Protein AF-A0A7W6ANM8-F1 (afdb_monomer_lite)

Sequence (190 aa):
MDAATTFPTWGYKPDGSAQIFDLSAGETLPAGWETSPTCITNPELATADALTARAEGRTYLQPAADAGHDVLTDAAAPAVDPDAFANALAEIDRLTDIIRGGQAQNDALITEIEAAEAAVETATTELISLRELLAAETTDKANALAKVETLTADLAKATTDLVEAHTALEQATAPAPAPTEAPKAPAKAK

Foldseek 3Di:
DDDQQFDFAWWAALCLAIDTDGHHVPDDDPPRTDSALVSHVDVQSSDPQNHVCVVVVHHDDDPPPPDDDPPDPDDPDPPDPVVNVVVVVVVVVVVVVVVVVVVVVVVVVVVVVVVVVVVVVVVVVVVVVVVVVVVVVVVVVVVVVVVVVVVVVVVVVVVVVVVVVVVVVCVVPDDDPDPPPDDDDDDDDD

Structure (mmCIF, N/CA/C/O backbone):
data_AF-A0A7W6ANM8-F1
#
_entry.id   AF-A0A7W6ANM8-F1
#
loop_
_atom_site.group_PDB
_atom_site.id
_atom_site.type_symbol
_atom_site.label_atom_id
_atom_site.label_alt_id
_atom_site.label_comp_id
_atom_site.label_asym_id
_atom_site.label_entity_id
_atom_site.label_seq_id
_atom_site.pdbx_PDB_ins_code
_atom_site.Cartn_x
_atom_site.Cartn_y
_atom_site.Cartn_z
_atom_site.occupancy
_atom_site.B_iso_or_equiv
_atom_site.auth_seq_id
_atom_site.auth_comp_id
_atom_site.auth_asym_id
_atom_site.auth_atom_id
_atom_site.pdbx_PDB_model_num
ATOM 1 N N . MET A 1 1 ? 42.859 26.733 7.815 1.00 38.75 1 MET A N 1
ATOM 2 C CA . MET A 1 1 ? 42.474 27.574 6.667 1.00 38.75 1 MET A CA 1
ATOM 3 C C . MET A 1 1 ? 41.673 26.662 5.773 1.00 38.75 1 MET A C 1
ATOM 5 O O . MET A 1 1 ? 42.272 25.863 5.066 1.00 38.75 1 MET A O 1
ATOM 9 N N . ASP A 1 2 ? 40.354 26.674 5.936 1.00 49.03 2 ASP A N 1
ATOM 10 C CA . ASP A 1 2 ? 39.463 25.837 5.136 1.00 49.03 2 ASP A CA 1
ATOM 11 C C . ASP A 1 2 ? 39.424 26.416 3.724 1.00 49.03 2 ASP A C 1
ATOM 13 O O . ASP A 1 2 ? 39.130 27.599 3.544 1.00 49.03 2 ASP A O 1
ATOM 17 N N . ALA A 1 3 ? 39.804 25.610 2.733 1.00 59.22 3 ALA A N 1
ATOM 18 C CA . ALA A 1 3 ? 39.600 25.973 1.341 1.00 59.22 3 ALA A CA 1
ATOM 19 C C . ALA A 1 3 ? 38.086 26.075 1.125 1.00 59.22 3 ALA A C 1
ATOM 21 O O . ALA A 1 3 ? 37.366 25.105 1.364 1.00 59.22 3 ALA A O 1
ATOM 22 N N . ALA A 1 4 ? 37.601 27.256 0.744 1.00 72.88 4 ALA A N 1
ATOM 23 C CA . ALA A 1 4 ? 36.199 27.437 0.403 1.00 72.88 4 ALA A CA 1
ATOM 24 C C . ALA A 1 4 ? 35.843 26.464 -0.730 1.00 72.88 4 ALA A C 1
ATOM 26 O O . ALA A 1 4 ? 36.501 26.459 -1.769 1.00 72.88 4 ALA A O 1
ATOM 27 N N . THR A 1 5 ? 34.843 25.611 -0.508 1.00 85.06 5 THR A N 1
ATOM 28 C CA . THR A 1 5 ? 34.345 24.685 -1.529 1.00 85.06 5 THR A CA 1
ATOM 29 C C . THR A 1 5 ? 33.763 25.491 -2.685 1.00 85.06 5 THR A C 1
ATOM 31 O O . THR A 1 5 ? 32.770 26.199 -2.503 1.00 85.06 5 THR A O 1
ATOM 34 N N . THR A 1 6 ? 34.377 25.382 -3.859 1.00 91.25 6 THR A N 1
ATOM 35 C CA . THR A 1 6 ? 33.875 25.976 -5.098 1.00 91.25 6 THR A CA 1
ATOM 36 C C . THR A 1 6 ? 33.089 24.953 -5.913 1.00 91.25 6 THR A C 1
ATOM 38 O O . THR A 1 6 ? 33.296 23.742 -5.801 1.00 91.25 6 THR A O 1
ATOM 41 N N . PHE A 1 7 ? 32.172 25.452 -6.737 1.00 87.94 7 PHE A N 1
ATOM 42 C CA . PHE A 1 7 ? 31.355 24.673 -7.654 1.00 87.94 7 PHE A CA 1
ATOM 43 C C . PHE A 1 7 ? 31.562 25.189 -9.082 1.00 87.94 7 PHE A C 1
ATOM 45 O O . PHE A 1 7 ? 31.415 26.395 -9.317 1.00 87.94 7 PHE A O 1
ATOM 52 N N . PRO A 1 8 ? 31.862 24.299 -10.043 1.00 91.81 8 PRO A N 1
ATOM 53 C CA . PRO A 1 8 ? 31.989 24.683 -11.439 1.00 91.81 8 PRO A CA 1
ATOM 54 C C . PRO A 1 8 ? 30.626 25.146 -11.959 1.00 91.81 8 PRO A C 1
ATOM 56 O O . PRO A 1 8 ? 29.673 24.372 -12.040 1.00 91.81 8 PRO A O 1
ATOM 59 N N . THR A 1 9 ? 30.538 26.425 -12.304 1.00 90.62 9 THR A N 1
ATOM 60 C CA . THR A 1 9 ? 29.310 27.087 -12.746 1.00 90.62 9 THR A CA 1
ATOM 61 C C . THR A 1 9 ? 29.508 27.641 -14.147 1.00 90.62 9 THR A C 1
ATOM 63 O O . THR A 1 9 ? 30.458 28.378 -14.403 1.00 90.62 9 THR A O 1
ATOM 66 N N . TRP A 1 10 ? 28.608 27.306 -15.068 1.00 91.00 10 TRP A N 1
ATOM 67 C CA . TRP A 1 10 ? 28.632 27.873 -16.413 1.00 91.00 10 TRP A CA 1
ATOM 68 C C . TRP A 1 10 ? 28.195 29.341 -16.409 1.00 91.00 10 TRP A C 1
ATOM 70 O O . TRP A 1 10 ? 27.174 29.695 -15.822 1.00 91.00 10 TRP A O 1
ATOM 80 N N . GLY A 1 11 ? 28.956 30.180 -17.108 1.00 92.31 11 GLY A N 1
ATOM 81 C CA . GLY A 1 11 ? 28.573 31.537 -17.475 1.00 92.31 11 GLY A CA 1
ATOM 82 C C . GLY A 1 11 ? 28.492 31.691 -18.991 1.00 92.31 11 GLY A C 1
ATOM 83 O O . GLY A 1 11 ? 29.329 31.146 -19.715 1.00 92.31 11 GLY A O 1
ATOM 84 N N . TYR A 1 12 ? 27.527 32.486 -19.456 1.00 92.31 12 TYR A N 1
ATOM 85 C CA . TYR A 1 12 ? 27.262 32.766 -20.870 1.00 92.31 12 TYR A CA 1
ATOM 86 C C . TYR A 1 12 ? 27.249 34.271 -21.171 1.00 92.31 12 TYR A C 1
ATOM 88 O O . TYR A 1 12 ? 26.888 35.083 -20.317 1.00 92.31 12 TYR A O 1
ATOM 96 N N . LYS A 1 13 ? 27.611 34.648 -22.401 1.00 92.06 13 LYS A N 1
ATOM 97 C CA . LYS A 1 13 ? 27.549 36.026 -22.916 1.00 92.06 13 LYS A CA 1
ATOM 98 C C . LYS A 1 13 ? 26.689 36.141 -24.177 1.00 92.06 13 LYS A C 1
ATOM 100 O O . LYS A 1 13 ? 26.624 35.188 -24.951 1.00 92.06 13 LYS A O 1
ATOM 105 N N . PRO A 1 14 ? 26.146 37.338 -24.481 1.00 89.06 14 PRO A N 1
ATOM 106 C CA . PRO A 1 14 ? 25.372 37.577 -25.703 1.00 89.06 14 PRO A CA 1
ATOM 107 C C . PRO A 1 14 ? 26.089 37.263 -27.021 1.00 89.06 14 PRO A C 1
ATOM 109 O O . PRO A 1 14 ? 25.424 36.999 -28.023 1.00 89.06 14 PRO A O 1
ATOM 112 N N . ASP A 1 15 ? 27.426 37.281 -27.017 1.00 85.50 15 ASP A N 1
ATOM 113 C CA . ASP A 1 15 ? 28.297 36.985 -28.161 1.00 85.50 15 ASP A CA 1
ATOM 114 C C . ASP A 1 15 ? 28.553 35.478 -28.374 1.00 85.50 15 ASP A C 1
ATOM 116 O O . ASP A 1 15 ? 29.381 35.098 -29.208 1.00 85.50 15 ASP A O 1
ATOM 120 N N . GLY A 1 16 ? 27.884 34.616 -27.599 1.00 83.38 16 GLY A N 1
ATOM 121 C CA . GLY A 1 16 ? 28.038 33.163 -27.651 1.00 83.38 16 GLY A CA 1
ATOM 122 C C . GLY A 1 16 ? 29.296 32.643 -26.957 1.00 83.38 16 GLY A C 1
ATOM 123 O O . GLY A 1 16 ? 29.705 31.512 -27.211 1.00 83.38 16 GLY A O 1
ATOM 124 N N . SER A 1 17 ? 29.971 33.455 -26.138 1.00 85.19 17 SER A N 1
ATOM 125 C CA . SER A 1 17 ? 31.044 32.958 -25.273 1.00 85.19 17 SER A CA 1
ATOM 126 C C . SER A 1 17 ? 30.448 32.194 -24.091 1.00 85.19 17 SER A C 1
ATOM 128 O O . SER A 1 17 ? 29.512 32.679 -23.453 1.00 85.19 17 SER A O 1
ATOM 130 N N . ALA A 1 18 ? 31.027 31.039 -23.765 1.00 87.81 18 ALA A N 1
ATOM 131 C CA . ALA A 1 18 ? 30.732 30.295 -22.545 1.00 87.81 18 ALA A CA 1
ATOM 132 C C . ALA A 1 18 ? 32.024 29.905 -21.828 1.00 87.81 18 ALA A C 1
ATOM 134 O O . ALA A 1 18 ? 33.034 29.613 -22.470 1.00 87.81 18 ALA A O 1
ATOM 135 N N . GLN A 1 19 ? 31.990 29.914 -20.499 1.00 90.06 19 GLN A N 1
ATOM 136 C CA . GLN A 1 19 ? 33.122 29.547 -19.655 1.00 90.06 19 GLN A CA 1
ATOM 137 C C . GLN A 1 19 ? 32.624 28.962 -18.331 1.00 90.06 19 GLN A C 1
ATOM 139 O O . GLN A 1 19 ? 31.577 29.367 -17.828 1.00 90.06 19 GLN A O 1
ATOM 144 N N . ILE A 1 20 ? 33.385 28.027 -17.760 1.00 90.62 20 ILE A N 1
ATOM 145 C CA . ILE A 1 20 ? 33.160 27.524 -16.402 1.00 90.62 20 ILE A CA 1
ATOM 146 C C . ILE A 1 20 ? 33.930 28.405 -15.411 1.00 90.62 20 ILE A C 1
ATOM 148 O O . ILE A 1 20 ? 35.125 28.648 -15.584 1.00 90.62 20 ILE A O 1
ATOM 152 N N . PHE A 1 21 ? 33.235 28.866 -14.375 1.00 90.62 21 PHE A N 1
ATOM 153 C CA . PHE A 1 21 ? 33.779 29.604 -13.240 1.00 90.62 21 PHE A CA 1
ATOM 154 C C . PHE A 1 21 ? 33.696 28.744 -11.981 1.00 90.62 21 PHE A C 1
ATOM 156 O O . PHE A 1 21 ? 32.643 28.179 -11.691 1.00 90.62 21 PHE A O 1
ATOM 163 N N . ASP A 1 22 ? 34.778 28.680 -11.212 1.00 93.69 22 ASP A N 1
ATOM 164 C CA . ASP A 1 22 ? 34.777 28.045 -9.895 1.00 93.69 22 ASP A CA 1
ATOM 165 C C . ASP A 1 22 ? 34.266 29.049 -8.857 1.00 93.69 22 ASP A C 1
ATOM 167 O O . ASP A 1 22 ? 35.020 29.897 -8.380 1.00 93.69 22 ASP A O 1
ATOM 171 N N . LEU A 1 23 ? 32.972 28.976 -8.541 1.00 91.00 23 LEU A N 1
ATOM 172 C CA . LEU A 1 23 ? 32.291 29.928 -7.658 1.00 91.00 23 LEU A CA 1
ATOM 173 C C . LEU A 1 23 ? 31.955 29.301 -6.305 1.00 91.00 23 LEU A C 1
ATOM 175 O O . LEU A 1 23 ? 31.619 28.120 -6.222 1.00 91.00 23 LEU A O 1
ATOM 179 N N . SER A 1 24 ? 31.993 30.092 -5.237 1.00 91.81 24 SER A N 1
ATOM 180 C CA . SER A 1 24 ? 31.487 29.671 -3.926 1.00 91.81 24 SER A CA 1
ATOM 181 C C . SER A 1 24 ? 29.955 29.570 -3.936 1.00 91.81 24 SER A C 1
ATOM 183 O O . SER A 1 24 ? 29.274 30.179 -4.763 1.00 91.81 24 SER A O 1
ATOM 185 N N . ALA A 1 25 ? 29.372 28.841 -2.981 1.00 85.88 25 ALA A N 1
ATOM 186 C CA . ALA A 1 25 ? 27.916 28.767 -2.854 1.00 85.88 25 ALA A CA 1
ATOM 187 C C . ALA A 1 25 ? 27.288 30.167 -2.670 1.00 85.88 25 ALA A C 1
ATOM 189 O O . ALA A 1 25 ? 27.571 30.858 -1.692 1.00 85.88 25 ALA A O 1
ATOM 190 N N . GLY A 1 26 ? 26.416 30.567 -3.602 1.00 85.94 26 GLY A N 1
ATOM 191 C CA . GLY A 1 26 ? 25.727 31.865 -3.587 1.00 85.94 26 GLY A CA 1
ATOM 192 C C . GLY A 1 26 ? 26.529 33.039 -4.163 1.00 85.94 26 GLY A C 1
ATOM 193 O O . GLY A 1 26 ? 26.023 34.160 -4.180 1.00 85.94 26 GLY A O 1
ATOM 194 N N . GLU A 1 27 ? 27.750 32.802 -4.646 1.00 90.81 27 GLU A N 1
ATOM 195 C CA . GLU A 1 27 ? 28.544 33.802 -5.357 1.00 90.81 27 GLU A CA 1
ATOM 196 C C . GLU A 1 27 ? 27.962 34.051 -6.757 1.00 90.81 27 GLU A C 1
ATOM 198 O O . GLU A 1 27 ? 27.580 33.125 -7.475 1.00 90.81 27 GLU A O 1
ATOM 203 N N . THR A 1 28 ? 27.850 35.321 -7.140 1.00 91.94 28 THR A N 1
ATOM 204 C CA . THR A 1 28 ? 27.340 35.714 -8.457 1.00 91.94 28 THR A CA 1
ATOM 205 C C . THR A 1 28 ? 28.431 35.607 -9.515 1.00 91.94 28 THR A C 1
ATOM 207 O O . THR A 1 28 ? 29.598 35.876 -9.234 1.00 91.94 28 THR A O 1
ATOM 210 N N . LEU A 1 29 ? 28.043 35.317 -10.758 1.00 92.44 29 LEU A N 1
ATOM 211 C CA . LEU A 1 29 ? 28.958 35.385 -11.896 1.00 92.44 29 LEU A CA 1
ATOM 212 C C . LEU A 1 29 ? 29.594 36.784 -12.043 1.00 92.44 29 LEU A C 1
ATOM 214 O O . LEU A 1 29 ? 28.990 37.788 -11.644 1.00 92.44 29 LEU A O 1
ATOM 218 N N . PRO A 1 30 ? 30.792 36.880 -12.653 1.00 93.94 30 PRO A N 1
ATOM 219 C CA . PRO A 1 30 ? 31.400 38.165 -12.970 1.00 93.94 30 PRO A CA 1
ATOM 220 C C . PRO A 1 30 ? 30.487 39.036 -13.839 1.00 93.94 30 PRO A C 1
ATOM 222 O O . PRO A 1 30 ? 29.712 38.538 -14.655 1.00 93.94 30 PRO A O 1
ATOM 225 N N . ALA A 1 31 ? 30.621 40.357 -13.708 1.00 92.94 31 ALA A N 1
ATOM 226 C CA . ALA A 1 31 ? 29.790 41.305 -14.444 1.00 92.94 31 ALA A CA 1
ATOM 227 C C . ALA A 1 31 ? 29.809 41.040 -15.963 1.00 92.94 31 ALA A C 1
ATOM 229 O O . ALA A 1 31 ? 30.871 40.903 -16.578 1.00 92.94 31 ALA A O 1
ATOM 230 N N . GLY A 1 32 ? 28.616 40.998 -16.562 1.00 90.44 32 GLY A N 1
ATOM 231 C CA . GLY A 1 32 ? 28.425 40.735 -17.989 1.00 90.44 32 GLY A CA 1
ATOM 232 C C . GLY A 1 32 ? 28.353 39.255 -18.370 1.00 90.44 32 GLY A C 1
ATOM 233 O O . GLY A 1 32 ? 28.377 38.966 -19.563 1.00 90.44 32 GLY A O 1
ATOM 234 N N . TRP A 1 33 ? 28.276 38.341 -17.400 1.00 94.06 33 TRP A N 1
ATOM 235 C CA . TRP A 1 33 ? 27.999 36.921 -17.611 1.00 94.06 33 TRP A CA 1
ATOM 236 C C . TRP A 1 33 ? 26.648 36.541 -17.003 1.00 94.06 33 TRP A C 1
ATOM 238 O O . TRP A 1 33 ? 26.304 36.990 -15.913 1.00 94.06 33 TRP A O 1
ATOM 248 N N . GLU A 1 34 ? 25.906 35.690 -17.702 1.00 92.00 34 GLU A N 1
ATOM 249 C CA . GLU A 1 34 ? 24.592 35.190 -17.296 1.00 92.00 34 GLU A CA 1
ATOM 250 C C . GLU A 1 34 ? 24.666 33.693 -16.995 1.00 92.00 34 GLU A C 1
ATOM 252 O O . GLU A 1 34 ? 25.453 32.972 -17.607 1.00 92.00 34 GLU A O 1
ATOM 257 N N . THR A 1 35 ? 23.824 33.199 -16.087 1.00 90.62 35 THR A N 1
ATOM 258 C CA . THR A 1 35 ? 23.738 31.760 -15.761 1.00 90.62 35 THR A CA 1
ATOM 259 C C . THR A 1 35 ? 22.935 30.962 -16.788 1.00 90.62 35 THR A C 1
ATOM 261 O O . THR A 1 35 ? 22.871 29.738 -16.707 1.00 90.62 35 THR A O 1
ATOM 264 N N . SER A 1 36 ? 22.311 31.646 -17.752 1.00 87.81 36 SER A N 1
ATOM 265 C CA . SER A 1 36 ? 21.459 31.036 -18.768 1.00 87.81 36 SER A CA 1
ATOM 266 C C . SER A 1 36 ? 22.003 31.275 -20.178 1.00 87.81 36 SER A C 1
ATOM 268 O O . SER A 1 36 ? 22.287 32.424 -20.531 1.00 87.81 36 SER A O 1
ATOM 270 N N . PRO A 1 37 ? 22.054 30.239 -21.037 1.00 84.62 37 PRO A N 1
ATOM 271 C CA . PRO A 1 37 ? 22.430 30.389 -22.441 1.00 84.62 37 PRO A CA 1
ATOM 272 C C . PRO A 1 37 ? 21.389 31.179 -23.252 1.00 84.62 37 PRO A C 1
ATOM 274 O O . PRO A 1 37 ? 21.660 31.576 -24.380 1.00 84.62 37 PRO A O 1
ATOM 277 N N . THR A 1 38 ? 20.213 31.476 -22.686 1.00 86.62 38 THR A N 1
ATOM 278 C CA . THR A 1 38 ? 19.177 32.299 -23.335 1.00 86.62 38 THR A CA 1
ATOM 279 C C . THR A 1 38 ? 19.600 33.749 -23.573 1.00 86.62 38 THR A C 1
ATOM 281 O O . THR A 1 38 ? 18.917 34.462 -24.301 1.00 86.62 38 THR A O 1
ATOM 284 N N . CYS A 1 39 ? 20.693 34.216 -22.957 1.00 87.94 39 CYS A N 1
ATOM 285 C CA . CYS A 1 39 ? 21.241 35.545 -23.231 1.00 87.94 39 CYS A CA 1
ATOM 286 C C . CYS A 1 39 ? 21.962 35.629 -24.588 1.00 87.94 39 CYS A C 1
ATOM 288 O O . CYS A 1 39 ? 22.210 36.733 -25.075 1.00 87.94 39 CYS A O 1
ATOM 290 N N . ILE A 1 40 ? 22.305 34.483 -25.192 1.00 89.56 40 ILE A N 1
ATOM 291 C CA . ILE A 1 40 ? 23.030 34.397 -26.459 1.00 89.56 40 ILE A CA 1
ATOM 292 C C . ILE A 1 40 ? 22.109 34.861 -27.589 1.00 89.56 40 ILE A C 1
ATOM 294 O O . ILE A 1 40 ? 21.046 34.293 -27.830 1.00 89.56 40 ILE A O 1
ATOM 298 N N . THR A 1 41 ? 22.532 35.907 -28.299 1.00 85.44 41 THR A N 1
ATOM 299 C CA . THR A 1 41 ? 21.691 36.583 -29.304 1.00 85.44 41 THR A CA 1
ATOM 300 C C . THR A 1 41 ? 21.582 35.822 -30.623 1.00 85.44 41 THR A C 1
ATOM 302 O O . THR A 1 41 ? 20.575 35.954 -31.317 1.00 85.44 41 THR A O 1
ATOM 305 N N . ASN A 1 42 ? 22.588 35.010 -30.963 1.00 82.44 42 ASN A N 1
ATOM 306 C CA . ASN A 1 42 ? 22.526 34.089 -32.093 1.00 82.44 42 ASN A CA 1
ATOM 307 C C . ASN A 1 42 ? 22.151 32.675 -31.598 1.00 82.44 42 ASN A C 1
ATOM 309 O O . ASN A 1 42 ? 22.993 32.031 -30.966 1.00 82.44 42 ASN A O 1
ATOM 313 N N . PRO A 1 43 ? 20.948 32.155 -31.909 1.00 76.44 43 PRO A N 1
ATOM 314 C CA . PRO A 1 43 ? 20.514 30.837 -31.445 1.00 76.44 43 PRO A CA 1
ATOM 315 C C . PRO A 1 43 ? 21.417 29.689 -31.924 1.00 76.44 43 PRO A C 1
ATOM 317 O O . PRO A 1 43 ? 21.518 28.676 -31.239 1.00 76.44 43 PRO A O 1
ATOM 320 N N . GLU A 1 44 ? 22.134 29.844 -33.041 1.00 79.12 44 GLU A N 1
ATOM 321 C CA . GLU A 1 44 ? 23.072 28.827 -33.542 1.00 79.12 44 GLU A CA 1
ATOM 322 C C . GLU A 1 44 ? 24.294 28.656 -32.626 1.00 79.12 44 GLU A C 1
ATOM 324 O O . GLU A 1 44 ? 24.845 27.560 -32.510 1.00 79.12 44 GLU A O 1
ATOM 329 N N . LEU A 1 45 ? 24.686 29.727 -31.926 1.00 78.81 45 LEU A N 1
ATOM 330 C CA . LEU A 1 45 ? 25.774 29.723 -30.945 1.00 78.81 45 LEU A CA 1
ATOM 331 C C . LEU A 1 45 ? 25.312 29.297 -29.546 1.00 78.81 45 LEU A C 1
ATOM 333 O O . LEU A 1 45 ? 26.148 29.073 -28.676 1.00 78.81 45 LEU A O 1
ATOM 337 N N . ALA A 1 46 ? 24.002 29.176 -29.324 1.00 79.88 46 ALA A N 1
ATOM 338 C CA . ALA A 1 46 ? 23.421 28.730 -28.060 1.00 79.88 46 ALA A CA 1
ATOM 339 C C . ALA A 1 46 ? 23.315 27.194 -27.950 1.00 79.88 46 ALA A C 1
ATOM 341 O O . ALA A 1 46 ? 22.671 26.679 -27.036 1.00 79.88 46 ALA A O 1
ATOM 342 N N . THR A 1 47 ? 23.924 26.453 -28.881 1.00 81.31 47 THR A N 1
ATOM 343 C CA . THR A 1 47 ? 23.932 24.983 -28.901 1.00 81.31 47 THR A CA 1
ATOM 344 C C . THR A 1 47 ? 25.093 24.413 -28.083 1.00 81.31 47 THR A C 1
ATOM 346 O O . THR A 1 47 ? 26.167 25.011 -28.001 1.00 81.31 47 THR A O 1
ATOM 349 N N . ALA A 1 48 ? 24.907 23.228 -27.491 1.00 79.06 48 ALA A N 1
ATOM 350 C CA . ALA A 1 48 ? 25.949 22.567 -26.699 1.00 79.06 48 ALA A CA 1
ATOM 351 C C . ALA A 1 48 ? 27.241 22.322 -27.503 1.00 79.06 48 ALA A C 1
ATOM 353 O O . ALA A 1 48 ? 28.340 22.498 -26.973 1.00 79.06 48 ALA A O 1
ATOM 354 N N . ASP A 1 49 ? 27.114 21.997 -28.791 1.00 79.31 49 ASP A N 1
ATOM 355 C CA . ASP A 1 49 ? 28.250 21.754 -29.684 1.00 79.31 49 ASP A CA 1
ATOM 356 C C . ASP A 1 49 ? 29.014 23.040 -30.012 1.00 79.31 49 ASP A C 1
ATOM 358 O O . ASP A 1 49 ? 30.247 23.047 -29.981 1.00 79.31 49 ASP A O 1
ATOM 362 N N . ALA A 1 50 ? 28.311 24.152 -30.263 1.00 78.75 50 ALA A N 1
ATOM 363 C CA . ALA A 1 50 ? 28.949 25.441 -30.521 1.00 78.75 50 ALA A CA 1
ATOM 364 C C . ALA A 1 50 ? 29.721 25.954 -29.302 1.00 78.75 50 ALA A C 1
ATOM 366 O O . ALA A 1 50 ? 30.844 26.452 -29.432 1.00 78.75 50 ALA A O 1
ATOM 367 N N . LEU A 1 51 ? 29.138 25.787 -28.115 1.00 80.38 51 LEU A N 1
ATOM 368 C CA . LEU A 1 51 ? 29.750 26.189 -26.854 1.00 80.38 51 LEU A CA 1
ATOM 369 C C . LEU A 1 51 ? 30.968 25.319 -26.510 1.00 80.38 51 LEU A C 1
ATOM 371 O O . LEU A 1 51 ? 32.016 25.858 -26.151 1.00 80.38 51 LEU A O 1
ATOM 375 N N . THR A 1 52 ? 30.863 23.998 -26.691 1.00 80.31 52 THR A N 1
ATOM 376 C CA . THR A 1 52 ? 31.972 23.050 -26.479 1.00 80.31 52 THR A CA 1
ATOM 377 C C . THR A 1 52 ? 33.120 23.302 -27.456 1.00 80.31 52 THR A C 1
ATOM 379 O O . THR A 1 52 ? 34.266 23.444 -27.033 1.00 80.31 52 THR A O 1
ATOM 382 N N . ALA A 1 53 ? 32.826 23.441 -28.754 1.00 78.25 53 ALA A N 1
ATOM 383 C CA . ALA A 1 53 ? 33.842 23.718 -29.768 1.00 78.25 53 ALA A CA 1
ATOM 384 C C . ALA A 1 53 ? 34.623 24.998 -29.438 1.00 78.25 53 ALA A C 1
ATOM 386 O O . ALA A 1 53 ? 35.853 25.001 -29.469 1.00 78.25 53 ALA A O 1
ATOM 387 N N . ARG A 1 54 ? 33.923 26.067 -29.039 1.00 75.81 54 ARG A N 1
ATOM 388 C CA . ARG A 1 54 ? 34.553 27.344 -28.693 1.00 75.81 54 ARG A CA 1
ATOM 389 C C . ARG A 1 54 ? 35.379 27.274 -27.409 1.00 75.81 54 ARG A C 1
ATOM 391 O O . ARG A 1 54 ? 36.464 27.854 -27.379 1.00 75.81 54 ARG A O 1
ATOM 398 N N . ALA A 1 55 ? 34.906 26.570 -26.379 1.00 77.06 55 ALA A N 1
ATOM 399 C CA . ALA A 1 55 ? 35.664 26.353 -25.143 1.00 77.06 55 ALA A CA 1
ATOM 400 C C . ALA A 1 55 ? 36.998 25.628 -25.403 1.00 77.06 55 ALA A C 1
ATOM 402 O O . ALA A 1 55 ? 38.000 25.904 -24.749 1.00 77.06 55 ALA A O 1
ATOM 403 N N . GLU A 1 56 ? 37.031 24.762 -26.415 1.00 80.75 56 GLU A N 1
ATOM 404 C CA . GLU A 1 56 ? 38.226 24.040 -26.859 1.00 80.75 56 GLU A CA 1
ATOM 405 C C . GLU A 1 56 ? 39.059 24.807 -27.907 1.00 80.75 56 GLU A C 1
ATOM 407 O O . GLU A 1 56 ? 40.017 24.267 -28.460 1.00 80.75 56 GLU A O 1
ATOM 412 N N . GLY A 1 57 ? 38.706 26.062 -28.211 1.00 76.50 57 GLY A N 1
ATOM 413 C CA . GLY A 1 57 ? 39.397 26.885 -29.210 1.00 76.50 57 GLY A CA 1
ATOM 414 C C . GLY A 1 57 ? 39.182 26.432 -30.659 1.00 76.50 57 GLY A C 1
ATOM 415 O O . GLY A 1 57 ? 39.933 26.835 -31.548 1.00 76.50 57 GLY A O 1
ATOM 416 N N . ARG A 1 58 ? 38.171 25.596 -30.912 1.00 78.12 58 ARG A N 1
ATOM 417 C CA . ARG A 1 58 ? 37.787 25.108 -32.239 1.00 78.12 58 ARG A CA 1
ATOM 418 C C . ARG A 1 58 ? 36.683 25.984 -32.831 1.00 78.12 58 ARG A C 1
ATOM 420 O O . ARG A 1 58 ? 35.810 26.492 -32.130 1.00 78.12 58 ARG A O 1
ATOM 427 N N . THR A 1 59 ? 36.702 26.151 -34.149 1.00 75.69 59 THR A N 1
ATOM 428 C CA . THR A 1 59 ? 35.592 26.787 -34.866 1.00 75.69 59 THR A CA 1
ATOM 429 C C . THR A 1 59 ? 34.410 25.827 -34.900 1.00 75.69 59 THR A C 1
ATOM 431 O O . THR A 1 59 ? 34.545 24.701 -35.378 1.00 75.69 59 THR A O 1
ATOM 434 N N . TYR A 1 60 ? 33.252 26.271 -34.413 1.00 71.56 60 TYR A N 1
ATOM 435 C CA . TYR A 1 60 ? 32.006 25.544 -34.621 1.00 71.56 60 TYR A CA 1
ATOM 436 C C . TYR A 1 60 ? 31.640 25.591 -36.105 1.00 71.56 60 TYR A C 1
ATOM 438 O O . TYR A 1 60 ? 31.390 26.663 -36.658 1.00 71.56 60 TYR A O 1
ATOM 446 N N . LEU A 1 61 ? 31.639 24.428 -36.751 1.00 67.62 61 LEU A N 1
ATOM 447 C CA . LEU A 1 61 ? 31.065 24.254 -38.076 1.00 67.62 61 LEU A CA 1
ATOM 448 C C . LEU A 1 61 ? 29.621 23.822 -37.867 1.00 67.62 61 LEU A C 1
ATOM 450 O O . LEU A 1 61 ? 29.367 22.711 -37.404 1.00 67.62 61 LEU A O 1
ATOM 454 N N . GLN A 1 62 ? 28.689 24.715 -38.182 1.00 60.38 62 GLN A N 1
ATOM 455 C CA . GLN A 1 62 ? 27.280 24.365 -38.229 1.00 60.38 62 GLN A CA 1
ATOM 456 C C . GLN A 1 62 ? 27.117 23.159 -39.169 1.00 60.38 62 GLN A C 1
ATOM 458 O O . GLN A 1 62 ? 27.626 23.212 -40.296 1.00 60.38 62 GLN A O 1
ATOM 463 N N . PRO A 1 63 ? 26.438 22.074 -38.754 1.00 52.31 63 PRO A N 1
ATOM 464 C CA . PRO A 1 63 ? 26.028 21.055 -39.703 1.00 52.31 63 PRO A CA 1
ATOM 465 C C . PRO A 1 63 ? 25.120 21.760 -40.706 1.00 52.31 63 PRO A C 1
ATOM 467 O O . PRO A 1 63 ? 24.087 22.309 -40.326 1.00 52.31 63 PRO A O 1
ATOM 470 N N . ALA A 1 64 ? 25.573 21.857 -41.955 1.00 50.00 64 ALA A N 1
ATOM 471 C CA . ALA A 1 64 ? 24.892 22.618 -42.988 1.00 50.00 64 ALA A CA 1
ATOM 472 C C . ALA A 1 64 ? 23.454 22.104 -43.121 1.00 50.00 64 ALA A C 1
ATOM 474 O O . ALA A 1 64 ? 23.225 21.024 -43.657 1.00 50.00 64 ALA A O 1
ATOM 475 N N . ALA A 1 65 ? 22.493 22.875 -42.613 1.00 49.25 65 ALA A N 1
ATOM 476 C CA . ALA A 1 65 ? 21.096 22.459 -42.532 1.00 49.25 65 ALA A CA 1
ATOM 477 C C . ALA A 1 65 ? 20.403 22.387 -43.908 1.00 49.25 65 ALA A C 1
ATOM 479 O O . ALA A 1 65 ? 19.273 21.925 -43.975 1.00 49.25 65 ALA A O 1
ATOM 480 N N . ASP A 1 66 ? 21.081 22.791 -44.990 1.00 47.56 66 ASP A N 1
ATOM 481 C CA . ASP A 1 66 ? 20.561 22.757 -46.366 1.00 47.56 66 ASP A CA 1
ATOM 482 C C . ASP A 1 66 ? 21.637 22.488 -47.442 1.00 47.56 66 ASP A C 1
ATOM 484 O O . ASP A 1 66 ? 21.403 22.685 -48.637 1.00 47.56 66 ASP A O 1
ATOM 488 N N . ALA A 1 67 ? 22.826 22.000 -47.071 1.00 44.97 67 ALA A N 1
ATOM 489 C CA . ALA A 1 67 ? 23.742 21.471 -48.079 1.00 44.97 67 ALA A CA 1
ATOM 490 C C . ALA A 1 67 ? 23.345 20.021 -48.357 1.00 44.97 67 ALA A C 1
ATOM 492 O O . ALA A 1 67 ? 23.669 19.115 -47.589 1.00 44.97 67 ALA A O 1
ATOM 493 N N . GLY A 1 68 ? 22.642 19.801 -49.471 1.00 43.12 68 GLY A N 1
ATOM 494 C CA . GLY A 1 68 ? 22.603 18.484 -50.093 1.00 43.12 68 GLY A CA 1
ATOM 495 C C . GLY A 1 68 ? 24.015 17.901 -50.092 1.00 43.12 68 GLY A C 1
ATOM 496 O O . GLY A 1 68 ? 24.966 18.614 -50.400 1.00 43.12 68 GLY A O 1
ATOM 497 N N . HIS A 1 69 ? 24.132 16.645 -49.661 1.00 40.75 69 HIS A N 1
ATOM 498 C CA . HIS A 1 69 ? 25.371 15.877 -49.628 1.00 40.75 69 HIS A CA 1
ATOM 499 C C . HIS A 1 69 ? 26.220 16.126 -50.884 1.00 40.75 69 HIS A C 1
ATOM 501 O O . HIS A 1 69 ? 26.034 15.461 -51.899 1.00 40.75 69 HIS A O 1
ATOM 507 N N . ASP A 1 70 ? 27.182 17.037 -50.794 1.00 43.94 70 ASP A N 1
ATOM 508 C CA . ASP A 1 70 ? 28.322 17.080 -51.697 1.00 43.94 70 ASP A CA 1
ATOM 509 C C . ASP A 1 70 ? 29.575 16.836 -50.861 1.00 43.94 70 ASP A C 1
ATOM 511 O O 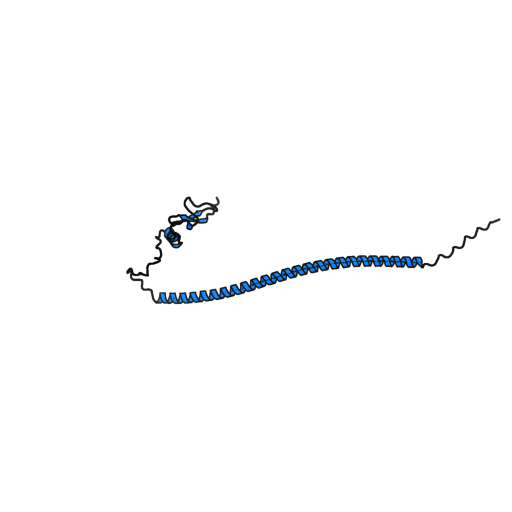. ASP A 1 70 ? 30.382 17.714 -50.559 1.00 43.94 70 ASP A O 1
ATOM 515 N N . VAL A 1 71 ? 29.680 15.589 -50.402 1.00 47.41 71 VAL A N 1
ATOM 516 C CA . VAL A 1 71 ? 30.925 15.022 -49.889 1.00 47.41 71 VAL A CA 1
ATOM 517 C C . VAL A 1 71 ? 31.732 14.569 -51.099 1.00 47.41 71 VAL A C 1
ATOM 519 O O . VAL A 1 71 ? 31.854 13.376 -51.330 1.00 47.41 71 VAL A O 1
ATOM 522 N N . LEU A 1 72 ? 32.254 15.498 -51.899 1.00 50.47 72 LEU A N 1
ATOM 523 C CA . LEU A 1 72 ? 33.272 15.192 -52.908 1.00 50.47 72 LEU A CA 1
ATOM 524 C C . LEU A 1 72 ? 34.239 16.370 -53.085 1.00 50.47 72 LEU A C 1
ATOM 526 O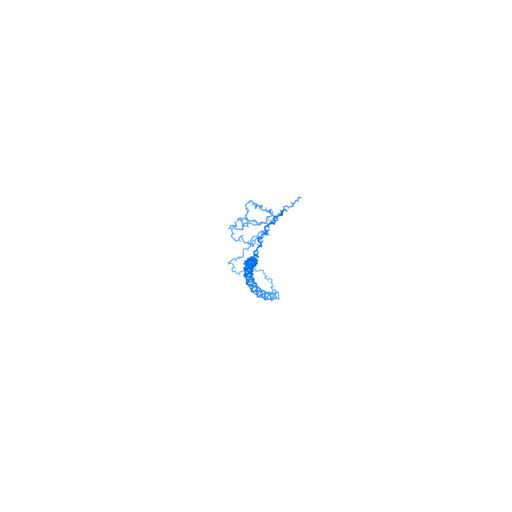 O . LEU A 1 72 ? 34.365 16.954 -54.157 1.00 50.47 72 LEU A O 1
ATOM 530 N N . THR A 1 73 ? 35.018 16.667 -52.045 1.00 44.06 73 THR A N 1
ATOM 531 C CA . THR A 1 73 ? 36.381 17.165 -52.270 1.00 44.06 73 THR A CA 1
ATOM 532 C C . THR A 1 73 ? 37.354 16.012 -52.086 1.00 44.06 73 THR A C 1
ATOM 534 O O . THR A 1 73 ? 37.689 15.641 -50.965 1.00 44.06 73 THR A O 1
ATOM 537 N N . ASP A 1 74 ? 37.712 15.454 -53.238 1.00 46.88 74 ASP A N 1
ATOM 538 C CA . ASP A 1 74 ? 38.859 14.644 -53.668 1.00 46.88 74 ASP A CA 1
ATOM 539 C C . ASP A 1 74 ? 40.078 14.534 -52.718 1.00 46.88 74 ASP A C 1
ATOM 541 O O . ASP A 1 74 ? 41.216 14.846 -53.064 1.00 46.88 74 ASP A O 1
ATOM 545 N N . ALA A 1 75 ? 39.858 14.050 -51.500 1.00 50.75 75 ALA A N 1
ATOM 546 C CA . ALA A 1 75 ? 40.829 13.246 -50.779 1.00 50.75 75 ALA A CA 1
ATOM 547 C C . ALA A 1 75 ? 40.289 11.823 -50.846 1.00 50.75 75 ALA A C 1
ATOM 549 O O . ALA A 1 75 ? 39.182 11.584 -50.365 1.00 50.75 75 ALA A O 1
ATOM 550 N N . ALA A 1 76 ? 41.023 10.909 -51.491 1.00 50.31 76 ALA A N 1
ATOM 551 C CA . ALA A 1 76 ? 40.647 9.504 -51.595 1.00 50.31 76 ALA A CA 1
ATOM 552 C C . ALA A 1 76 ? 40.123 9.024 -50.237 1.00 50.31 76 ALA A C 1
ATOM 554 O O . ALA A 1 76 ? 40.890 8.947 -49.273 1.00 50.31 76 ALA A O 1
ATOM 555 N N . ALA A 1 77 ? 38.808 8.788 -50.151 1.00 55.12 77 ALA A N 1
ATOM 556 C CA . ALA A 1 77 ? 38.203 8.276 -48.937 1.00 55.12 77 ALA A CA 1
ATOM 557 C C . ALA A 1 77 ? 39.003 7.024 -48.558 1.00 55.12 77 ALA A C 1
ATOM 559 O O . ALA A 1 77 ? 39.233 6.186 -49.441 1.00 55.12 77 ALA A O 1
ATOM 560 N N . PRO A 1 78 ? 39.502 6.910 -47.312 1.00 59.25 78 PRO A N 1
ATOM 561 C CA . PRO A 1 78 ? 40.183 5.694 -46.908 1.00 59.25 78 PRO A CA 1
ATOM 562 C C . PRO A 1 78 ? 39.229 4.547 -47.221 1.00 59.25 78 PRO A C 1
ATOM 564 O O . PRO A 1 78 ? 38.054 4.614 -46.854 1.00 59.25 78 PRO A O 1
ATOM 567 N N . ALA A 1 79 ? 39.704 3.561 -47.986 1.00 67.81 79 ALA A N 1
ATOM 568 C CA . ALA A 1 79 ? 38.891 2.409 -48.329 1.00 67.81 79 ALA A CA 1
ATOM 569 C C . ALA A 1 79 ? 38.356 1.834 -47.015 1.00 67.81 79 ALA A C 1
ATOM 571 O O . ALA A 1 79 ? 39.138 1.399 -46.169 1.00 67.81 79 ALA A O 1
ATOM 572 N N . VAL A 1 80 ? 37.040 1.931 -46.810 1.00 74.62 80 VAL A N 1
ATOM 573 C CA . VAL A 1 80 ? 36.393 1.323 -45.653 1.00 74.62 80 VAL A CA 1
ATOM 574 C C . VAL A 1 80 ? 36.638 -0.163 -45.803 1.00 74.62 80 VAL A C 1
ATOM 576 O O . VAL A 1 80 ? 36.233 -0.750 -46.806 1.00 74.62 80 VAL A O 1
ATOM 579 N N . ASP A 1 81 ? 37.350 -0.736 -44.840 1.00 84.62 81 ASP A N 1
ATOM 580 C CA . ASP A 1 81 ? 37.557 -2.171 -44.777 1.00 84.62 81 ASP A CA 1
ATOM 581 C C . ASP A 1 81 ? 36.173 -2.852 -44.761 1.00 84.62 81 ASP A C 1
ATOM 583 O O . ASP A 1 81 ? 35.404 -2.633 -43.815 1.00 84.62 81 ASP A O 1
ATOM 587 N N . PRO A 1 82 ? 35.805 -3.616 -45.810 1.00 84.81 82 PRO A N 1
ATOM 588 C CA . PRO A 1 82 ? 34.496 -4.255 -45.900 1.00 84.81 82 PRO A CA 1
ATOM 589 C C . PRO A 1 82 ? 34.206 -5.157 -44.699 1.00 84.81 82 PRO A C 1
ATOM 591 O O . PRO A 1 82 ? 33.054 -5.249 -44.272 1.00 84.81 82 PRO A O 1
ATOM 594 N N . ASP A 1 83 ? 35.249 -5.757 -44.118 1.00 90.00 83 ASP A N 1
ATOM 595 C CA . ASP A 1 83 ? 35.128 -6.609 -42.939 1.00 90.00 83 ASP A CA 1
ATOM 596 C C . ASP A 1 83 ? 34.811 -5.774 -41.690 1.00 90.00 83 ASP A C 1
ATOM 598 O O . ASP A 1 83 ? 33.940 -6.137 -40.899 1.00 90.00 83 ASP A O 1
ATOM 602 N N . ALA A 1 84 ? 35.443 -4.606 -41.528 1.00 88.12 84 ALA A N 1
ATOM 603 C CA . ALA A 1 84 ? 35.130 -3.678 -40.440 1.00 88.12 84 ALA A CA 1
ATOM 604 C C . ALA A 1 84 ? 33.687 -3.154 -40.525 1.00 88.12 84 ALA A C 1
ATOM 606 O O . ALA A 1 84 ? 33.007 -3.043 -39.503 1.00 88.12 84 ALA A O 1
ATOM 607 N N . PHE A 1 85 ? 33.196 -2.877 -41.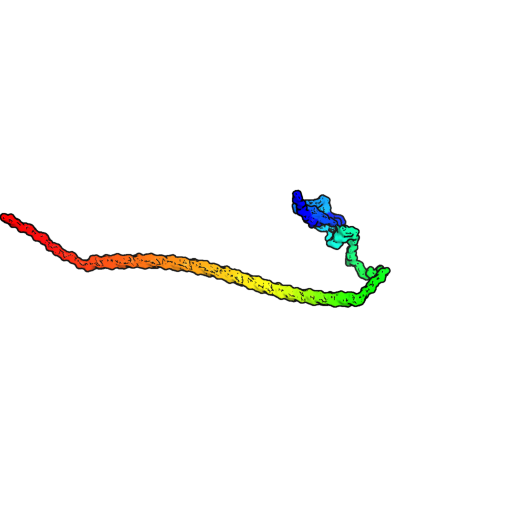736 1.00 89.94 85 PHE A N 1
ATOM 608 C CA . PHE A 1 85 ? 31.810 -2.461 -41.947 1.00 89.94 85 PHE A CA 1
ATOM 609 C C . PHE A 1 85 ? 30.813 -3.589 -41.645 1.00 89.94 85 PHE A C 1
ATOM 611 O O . PHE A 1 85 ? 29.832 -3.367 -40.936 1.00 89.94 85 PHE A O 1
ATOM 618 N N . ALA A 1 86 ? 31.082 -4.811 -42.114 1.00 92.44 86 ALA A N 1
ATOM 619 C CA . ALA A 1 86 ? 30.251 -5.974 -41.809 1.00 92.44 86 ALA A CA 1
ATOM 620 C C . ALA A 1 86 ? 30.198 -6.265 -40.298 1.00 92.44 86 ALA A C 1
ATOM 622 O O . ALA A 1 86 ? 29.124 -6.532 -39.759 1.00 92.44 86 ALA A O 1
ATOM 623 N N . ASN A 1 87 ? 31.330 -6.138 -39.597 1.00 92.25 87 ASN A N 1
ATOM 624 C CA . ASN A 1 87 ? 31.394 -6.279 -38.141 1.00 92.25 87 ASN A CA 1
ATOM 625 C C . ASN A 1 87 ? 30.570 -5.205 -37.417 1.00 92.25 87 ASN A C 1
ATOM 627 O O . ASN A 1 87 ? 29.873 -5.517 -36.454 1.00 92.25 87 ASN A O 1
ATOM 631 N N . ALA A 1 88 ? 30.612 -3.953 -37.885 1.00 94.69 88 ALA A N 1
ATOM 632 C CA . ALA A 1 88 ? 29.807 -2.879 -37.310 1.00 94.69 88 ALA A CA 1
ATOM 633 C C . ALA A 1 88 ? 28.301 -3.142 -37.469 1.00 94.69 88 ALA A C 1
ATOM 635 O O . ALA A 1 88 ? 27.547 -2.929 -36.523 1.00 94.69 88 ALA A O 1
ATOM 636 N N . LEU A 1 89 ? 27.861 -3.651 -38.626 1.00 96.38 89 LEU A N 1
ATOM 637 C CA . LEU A 1 89 ? 26.462 -4.038 -38.836 1.00 96.38 89 LEU A CA 1
ATOM 638 C C . LEU A 1 89 ? 26.037 -5.185 -37.911 1.00 96.38 89 LEU A C 1
ATOM 640 O O . LEU A 1 89 ? 24.986 -5.098 -37.282 1.00 96.38 89 LEU A O 1
ATOM 644 N N . ALA A 1 90 ? 26.877 -6.212 -37.759 1.00 96.50 90 ALA A N 1
ATOM 645 C CA . ALA A 1 90 ? 26.602 -7.315 -36.840 1.00 96.50 90 ALA A CA 1
ATOM 646 C C . ALA A 1 90 ? 26.502 -6.847 -35.374 1.00 96.50 90 ALA A C 1
ATOM 648 O O . ALA A 1 90 ? 25.655 -7.333 -34.622 1.00 96.50 90 ALA A O 1
ATOM 649 N N . GLU A 1 91 ? 27.335 -5.886 -34.962 1.00 96.94 91 GLU A N 1
ATOM 650 C CA . GLU A 1 91 ? 27.251 -5.299 -33.621 1.00 96.94 91 GLU A CA 1
ATOM 651 C C . GLU A 1 91 ? 25.995 -4.435 -33.452 1.00 96.94 91 GLU A C 1
ATOM 653 O O . GLU A 1 91 ? 25.353 -4.495 -32.405 1.00 96.94 91 GLU A O 1
ATOM 658 N N . ILE A 1 92 ? 25.589 -3.678 -34.477 1.00 97.19 92 ILE A N 1
ATOM 659 C CA . ILE A 1 92 ? 24.325 -2.923 -34.464 1.00 97.19 92 ILE A CA 1
ATOM 660 C C . ILE A 1 92 ? 23.135 -3.870 -34.284 1.00 97.19 92 ILE A C 1
ATOM 662 O O . ILE A 1 92 ? 22.263 -3.594 -33.457 1.00 97.19 92 ILE A O 1
ATOM 666 N N . ASP A 1 93 ? 23.108 -4.995 -34.998 1.00 97.81 93 ASP A N 1
ATOM 667 C CA . ASP A 1 93 ? 22.049 -5.999 -34.861 1.00 97.81 93 ASP A CA 1
ATOM 668 C C . ASP A 1 93 ? 22.027 -6.587 -33.443 1.00 97.81 93 ASP A C 1
ATOM 670 O O . ASP A 1 93 ? 20.983 -6.611 -32.784 1.00 97.81 93 ASP A O 1
ATOM 674 N N . ARG A 1 94 ? 23.199 -6.962 -32.912 1.00 98.31 94 ARG A N 1
ATOM 675 C CA . ARG A 1 94 ? 23.343 -7.456 -31.536 1.00 98.31 94 ARG A CA 1
ATOM 676 C C . ARG A 1 94 ? 22.848 -6.438 -30.504 1.00 98.31 94 ARG A C 1
ATOM 678 O O . ARG A 1 94 ? 22.112 -6.807 -29.588 1.00 98.31 94 ARG A O 1
ATOM 685 N N . LEU A 1 95 ? 23.254 -5.172 -30.614 1.00 98.25 95 LEU A N 1
ATOM 686 C CA . LEU A 1 95 ? 22.828 -4.111 -29.696 1.00 98.25 95 LEU A CA 1
ATOM 687 C C . LEU A 1 95 ? 21.326 -3.843 -29.812 1.00 98.25 95 LEU A C 1
ATOM 689 O O . LEU A 1 95 ? 20.665 -3.640 -28.796 1.00 98.25 95 LEU A O 1
ATOM 693 N N . THR A 1 96 ? 20.773 -3.906 -31.022 1.00 98.25 96 THR A N 1
ATOM 694 C CA . THR A 1 96 ? 19.332 -3.769 -31.262 1.00 98.25 96 THR A CA 1
ATOM 695 C C . THR A 1 96 ? 18.546 -4.864 -30.544 1.00 98.25 96 THR A C 1
ATOM 697 O O . THR A 1 96 ? 17.540 -4.577 -29.891 1.00 98.25 96 THR A O 1
ATOM 700 N N . ASP A 1 97 ? 19.018 -6.109 -30.599 1.00 98.06 97 ASP A N 1
ATOM 701 C CA . ASP A 1 97 ? 18.392 -7.224 -29.888 1.00 98.06 97 ASP A CA 1
ATOM 702 C C . ASP A 1 97 ? 18.498 -7.075 -28.363 1.00 98.06 97 ASP A C 1
ATOM 704 O O . ASP A 1 97 ? 17.518 -7.319 -27.655 1.00 98.06 97 ASP A O 1
ATOM 708 N N . ILE A 1 98 ? 19.644 -6.607 -27.851 1.00 98.25 98 ILE A N 1
ATOM 709 C CA . ILE A 1 98 ? 19.827 -6.305 -26.421 1.00 98.25 98 ILE A CA 1
ATOM 710 C C . ILE A 1 98 ? 18.852 -5.214 -25.968 1.00 98.25 98 ILE A C 1
ATOM 712 O O . ILE A 1 98 ? 18.191 -5.376 -24.943 1.00 98.25 98 ILE A O 1
ATOM 716 N N . ILE A 1 99 ? 18.733 -4.122 -26.728 1.00 97.69 99 ILE A N 1
ATOM 717 C CA . ILE A 1 99 ? 17.821 -3.014 -26.416 1.00 97.69 99 ILE A CA 1
ATOM 718 C C . ILE A 1 99 ? 16.376 -3.510 -26.399 1.00 97.69 99 ILE A C 1
ATOM 720 O O . ILE A 1 99 ? 15.651 -3.227 -25.447 1.00 97.69 99 ILE A O 1
ATOM 724 N N . ARG A 1 100 ? 15.967 -4.302 -27.397 1.00 97.88 100 ARG A N 1
ATOM 725 C CA . ARG A 1 100 ? 14.615 -4.873 -27.458 1.00 97.88 100 ARG A CA 1
ATOM 726 C C . ARG A 1 100 ? 14.333 -5.794 -26.268 1.00 97.88 100 ARG A C 1
ATOM 728 O O . ARG A 1 100 ? 13.254 -5.730 -25.686 1.00 97.88 100 ARG A O 1
ATOM 735 N N . GLY A 1 101 ? 15.305 -6.622 -25.884 1.00 97.88 101 GLY A N 1
ATOM 736 C CA . GLY A 1 101 ? 15.211 -7.467 -24.693 1.00 97.88 101 GLY A CA 1
ATOM 737 C C . GLY A 1 101 ? 15.081 -6.649 -23.405 1.00 97.88 101 GLY A C 1
ATOM 738 O O . GLY A 1 101 ? 14.224 -6.947 -22.576 1.00 97.88 101 GLY A O 1
ATOM 739 N N . GLY A 1 102 ? 15.876 -5.585 -23.268 1.00 98.25 102 GLY A N 1
ATOM 740 C CA . GLY A 1 102 ? 15.810 -4.665 -22.132 1.00 98.25 102 GLY A CA 1
ATOM 741 C C . GLY A 1 102 ? 14.481 -3.911 -22.046 1.00 98.25 102 GLY A C 1
ATOM 742 O O . GLY A 1 102 ? 13.929 -3.774 -20.959 1.00 98.25 102 GLY A O 1
ATOM 743 N N . GLN A 1 103 ? 13.919 -3.483 -23.179 1.00 98.06 103 GLN A N 1
ATOM 744 C CA . GLN A 1 103 ? 12.591 -2.860 -23.231 1.00 98.06 103 GLN A CA 1
ATOM 745 C C . GLN A 1 103 ? 11.502 -3.818 -22.740 1.00 98.06 103 GLN A C 1
ATOM 747 O O . GLN A 1 103 ? 10.740 -3.458 -21.851 1.00 98.06 103 GLN A O 1
ATOM 752 N N . ALA A 1 104 ? 11.495 -5.064 -23.222 1.00 98.06 104 ALA A N 1
ATOM 753 C CA . ALA A 1 104 ? 10.524 -6.062 -22.775 1.00 98.06 104 ALA A CA 1
ATOM 754 C C . ALA A 1 104 ? 10.636 -6.375 -21.269 1.00 98.06 104 ALA A C 1
ATOM 756 O O . ALA A 1 104 ? 9.627 -6.584 -20.599 1.00 98.06 104 ALA A O 1
ATOM 757 N N . GLN A 1 105 ? 11.857 -6.399 -20.723 1.00 98.50 105 GLN A N 1
ATOM 758 C CA . GLN A 1 105 ? 12.076 -6.562 -19.282 1.00 98.50 105 GLN A CA 1
ATOM 759 C C . GLN A 1 105 ? 11.574 -5.355 -18.486 1.00 98.50 105 GLN A C 1
ATOM 761 O O . GLN A 1 105 ? 10.941 -5.538 -17.449 1.00 98.50 105 GLN A O 1
ATOM 766 N N . ASN A 1 106 ? 11.816 -4.137 -18.972 1.00 98.44 106 ASN A N 1
ATOM 767 C CA . ASN A 1 106 ? 11.310 -2.925 -18.334 1.00 98.44 106 ASN A CA 1
ATOM 768 C C . ASN A 1 106 ? 9.778 -2.891 -18.323 1.00 98.44 106 ASN A C 1
ATOM 770 O O . ASN A 1 106 ? 9.200 -2.599 -17.282 1.00 98.44 106 ASN A O 1
ATOM 774 N N . ASP A 1 107 ? 9.122 -3.252 -19.427 1.00 98.56 107 ASP A N 1
ATOM 775 C CA . ASP A 1 107 ? 7.656 -3.311 -19.501 1.00 98.56 107 ASP A CA 1
ATOM 776 C C . ASP A 1 107 ? 7.077 -4.324 -18.494 1.00 98.56 107 ASP A C 1
ATOM 778 O O . ASP A 1 107 ? 6.067 -4.063 -17.831 1.00 98.56 107 ASP A O 1
ATOM 782 N N . ALA A 1 108 ? 7.749 -5.469 -18.323 1.00 98.31 108 ALA A N 1
ATOM 783 C CA . ALA A 1 108 ? 7.374 -6.466 -17.324 1.00 98.31 108 ALA A CA 1
ATOM 784 C C . ALA A 1 108 ? 7.541 -5.941 -15.887 1.00 98.31 108 ALA A C 1
ATOM 786 O O . ALA A 1 108 ? 6.641 -6.122 -15.068 1.00 98.31 108 ALA A O 1
ATOM 787 N N . LEU A 1 109 ? 8.650 -5.254 -15.590 1.00 98.69 109 LEU A N 1
ATOM 788 C CA . LEU A 1 109 ? 8.893 -4.652 -14.274 1.00 98.69 109 LEU A CA 1
ATOM 789 C C . LEU A 1 109 ? 7.893 -3.537 -13.955 1.00 98.69 109 LEU A C 1
ATOM 791 O O . LEU A 1 109 ? 7.428 -3.455 -12.825 1.00 98.69 109 LEU A O 1
ATOM 795 N N . ILE A 1 110 ? 7.529 -2.705 -14.935 1.00 98.75 110 ILE A N 1
ATOM 796 C CA . ILE A 1 110 ? 6.494 -1.675 -14.764 1.00 98.75 110 ILE A CA 1
ATOM 797 C C . ILE A 1 110 ? 5.165 -2.333 -14.384 1.00 98.75 110 ILE A C 1
ATOM 799 O O . ILE A 1 110 ? 4.553 -1.942 -13.395 1.00 98.75 110 ILE A O 1
ATOM 803 N N . THR A 1 111 ? 4.772 -3.390 -15.100 1.00 98.50 111 THR A N 1
ATOM 804 C CA . THR A 1 111 ? 3.543 -4.142 -14.795 1.00 98.50 111 THR A CA 1
ATOM 805 C C . THR A 1 111 ? 3.576 -4.743 -13.382 1.00 98.50 111 THR A C 1
ATOM 807 O O . THR A 1 111 ? 2.575 -4.719 -12.667 1.00 98.50 111 THR A O 1
ATOM 810 N N . GLU A 1 112 ? 4.722 -5.287 -12.958 1.00 98.69 112 GLU A N 1
ATOM 811 C CA . GLU A 1 112 ? 4.901 -5.835 -11.607 1.00 98.69 112 GLU A CA 1
ATOM 812 C C . GLU A 1 112 ? 4.797 -4.749 -10.526 1.00 98.69 112 GLU A C 1
ATOM 814 O O . GLU A 1 112 ? 4.141 -4.964 -9.504 1.00 98.69 112 GLU A O 1
ATOM 819 N N . ILE A 1 113 ? 5.391 -3.575 -10.761 1.00 98.56 113 ILE A N 1
ATOM 820 C CA . ILE A 1 113 ? 5.322 -2.426 -9.849 1.00 98.56 113 ILE A CA 1
ATOM 821 C C . ILE A 1 113 ? 3.879 -1.941 -9.707 1.00 98.56 113 ILE A C 1
ATOM 823 O O . ILE A 1 113 ? 3.402 -1.816 -8.583 1.00 98.56 113 ILE A O 1
ATOM 827 N N . GLU A 1 114 ? 3.158 -1.745 -10.811 1.00 98.69 114 GLU A N 1
ATOM 828 C CA . GLU A 1 114 ? 1.755 -1.310 -10.783 1.00 98.69 114 GLU A CA 1
ATOM 829 C C . GLU A 1 114 ? 0.868 -2.303 -10.011 1.00 98.69 114 GLU A C 1
ATOM 831 O O . GLU A 1 114 ? 0.021 -1.912 -9.202 1.00 98.69 114 GLU A O 1
ATOM 836 N N . ALA A 1 115 ? 1.090 -3.609 -10.198 1.00 98.50 115 ALA A N 1
ATOM 837 C CA . ALA A 1 115 ? 0.380 -4.642 -9.447 1.00 98.50 115 ALA A CA 1
ATOM 838 C C . ALA A 1 115 ? 0.716 -4.607 -7.944 1.00 98.50 115 ALA A C 1
ATOM 840 O O . ALA A 1 115 ? -0.175 -4.768 -7.104 1.00 98.50 115 ALA A O 1
ATOM 841 N N . ALA A 1 116 ? 1.986 -4.387 -7.593 1.00 98.44 116 ALA A N 1
ATOM 842 C CA . ALA A 1 116 ? 2.420 -4.260 -6.206 1.00 98.44 116 ALA A CA 1
ATOM 843 C C . ALA A 1 116 ? 1.840 -3.004 -5.534 1.00 98.44 116 ALA A C 1
ATOM 845 O O . ALA A 1 116 ? 1.397 -3.075 -4.387 1.00 98.44 116 ALA A O 1
ATOM 846 N N . GLU A 1 117 ? 1.784 -1.875 -6.241 1.00 98.69 117 GLU A N 1
ATOM 847 C CA . GLU A 1 117 ? 1.178 -0.631 -5.756 1.00 98.69 117 GLU A CA 1
ATOM 848 C C . GLU A 1 117 ? -0.316 -0.815 -5.457 1.00 98.69 117 GLU A C 1
ATOM 850 O O . GLU A 1 117 ? -0.768 -0.487 -4.356 1.00 98.69 117 GLU A O 1
ATOM 855 N N . ALA A 1 118 ? -1.063 -1.448 -6.368 1.00 98.56 118 ALA A N 1
ATOM 856 C CA . ALA A 1 118 ? -2.475 -1.771 -6.152 1.00 98.56 118 ALA A CA 1
ATOM 857 C C . ALA A 1 118 ? -2.690 -2.712 -4.947 1.00 98.56 118 ALA A C 1
ATOM 859 O O . ALA A 1 118 ? -3.647 -2.563 -4.176 1.00 98.56 118 ALA A O 1
ATOM 860 N N . ALA A 1 119 ? -1.784 -3.676 -4.744 1.00 98.56 119 ALA A N 1
ATOM 861 C CA . ALA A 1 119 ? -1.826 -4.566 -3.587 1.00 98.56 119 ALA A CA 1
ATOM 862 C C . ALA A 1 119 ? -1.568 -3.813 -2.268 1.00 98.56 119 ALA A C 1
ATOM 864 O O . ALA A 1 119 ? -2.251 -4.063 -1.273 1.00 98.56 119 ALA A O 1
ATOM 865 N N . VAL A 1 120 ? -0.627 -2.862 -2.255 1.00 98.69 120 VAL A N 1
ATOM 866 C CA . VAL A 1 120 ? -0.339 -2.016 -1.084 1.00 98.69 120 VAL A CA 1
ATOM 867 C C . VAL A 1 120 ? -1.519 -1.103 -0.749 1.00 98.69 120 VAL A C 1
ATOM 869 O O . VAL A 1 120 ? -1.862 -0.964 0.428 1.00 98.69 120 VAL A O 1
ATOM 872 N N . GLU A 1 121 ? -2.171 -0.508 -1.747 1.00 98.69 121 GLU A N 1
ATOM 873 C CA . GLU A 1 121 ? -3.375 0.309 -1.545 1.00 98.69 121 GLU A CA 1
ATOM 874 C C . GLU A 1 121 ? -4.518 -0.513 -0.926 1.00 98.69 121 GLU A C 1
ATOM 876 O O . GLU A 1 121 ? -5.134 -0.098 0.065 1.00 98.69 121 GLU A O 1
ATOM 881 N N . THR A 1 122 ? -4.739 -1.725 -1.445 1.00 98.56 122 THR A N 1
ATOM 882 C CA . THR A 1 122 ? -5.733 -2.671 -0.914 1.00 98.56 122 THR A CA 1
ATOM 883 C C . THR A 1 122 ? -5.428 -3.023 0.544 1.00 98.56 122 THR A C 1
ATOM 885 O O . THR A 1 122 ? -6.277 -2.837 1.418 1.00 98.56 122 THR A O 1
ATOM 888 N N . ALA A 1 123 ? -4.193 -3.439 0.841 1.00 98.44 123 ALA A N 1
ATOM 889 C CA . ALA A 1 123 ? -3.772 -3.792 2.197 1.00 98.44 123 ALA A CA 1
ATOM 890 C C . ALA A 1 123 ? -3.865 -2.606 3.174 1.00 98.44 123 ALA A C 1
ATOM 892 O O . ALA A 1 123 ? -4.211 -2.773 4.344 1.00 98.44 123 ALA A O 1
ATOM 893 N N . THR A 1 124 ? -3.580 -1.390 2.704 1.00 98.69 124 THR A N 1
ATOM 894 C CA . THR A 1 124 ? -3.706 -0.170 3.513 1.00 98.69 124 THR A CA 1
ATOM 895 C C . THR A 1 124 ? -5.162 0.098 3.879 1.00 98.69 124 THR A C 1
ATOM 897 O O . THR A 1 124 ? -5.459 0.396 5.038 1.00 98.69 124 THR A O 1
ATOM 900 N N . THR A 1 125 ? -6.072 -0.062 2.918 1.00 98.56 125 THR A N 1
ATOM 901 C CA . THR A 1 125 ? -7.516 0.073 3.143 1.00 98.56 125 THR A CA 1
ATOM 902 C C . THR A 1 125 ? -8.009 -0.951 4.166 1.00 98.56 125 THR A C 1
ATOM 904 O O . THR A 1 125 ? -8.666 -0.583 5.139 1.00 98.56 125 THR A O 1
ATOM 907 N N . GLU A 1 126 ? -7.615 -2.219 4.019 1.00 98.69 126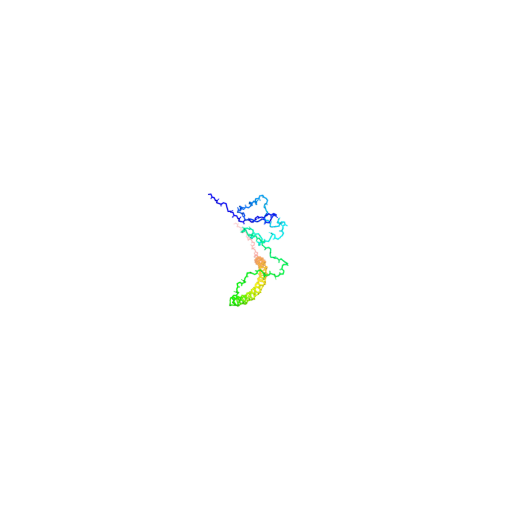 GLU A N 1
ATOM 908 C CA . GLU A 1 126 ? -7.962 -3.284 4.968 1.00 98.69 126 GLU A CA 1
ATOM 909 C C . GLU A 1 126 ? -7.434 -3.002 6.384 1.00 98.69 126 GLU A C 1
ATOM 911 O O . GLU A 1 126 ? -8.156 -3.182 7.368 1.00 98.69 126 GLU A O 1
ATOM 916 N N . LEU A 1 127 ? -6.197 -2.507 6.513 1.00 98.62 127 LEU A N 1
ATOM 917 C CA . LEU A 1 127 ? -5.618 -2.137 7.807 1.00 98.62 127 LEU A CA 1
ATOM 918 C C . LEU A 1 127 ? -6.369 -0.989 8.486 1.00 98.62 127 LEU A C 1
ATOM 920 O O . LEU A 1 127 ? -6.509 -0.998 9.712 1.00 98.62 127 LEU A O 1
ATOM 924 N N . ILE A 1 128 ? -6.838 -0.002 7.721 1.00 98.62 128 ILE A N 1
ATOM 925 C CA . ILE A 1 128 ? -7.666 1.087 8.251 1.00 98.62 128 ILE A CA 1
ATOM 926 C C . ILE A 1 128 ? -8.983 0.514 8.782 1.00 98.62 128 ILE A C 1
ATOM 928 O O . ILE A 1 128 ? -9.305 0.738 9.949 1.00 98.62 128 ILE A O 1
ATOM 932 N N . SER A 1 129 ? -9.679 -0.311 7.994 1.00 98.50 129 SER A N 1
ATOM 933 C CA . SER A 1 129 ? -10.935 -0.942 8.421 1.00 98.50 129 SER A CA 1
ATOM 934 C C . SER A 1 129 ? -10.765 -1.826 9.662 1.00 98.50 129 SER A C 1
ATOM 936 O O . SER A 1 129 ? -11.589 -1.780 10.576 1.00 98.50 129 SER A O 1
ATOM 938 N N . LEU A 1 130 ? -9.676 -2.597 9.755 1.00 98.69 130 LEU A N 1
ATOM 939 C CA . LEU A 1 130 ? -9.381 -3.411 10.940 1.00 98.69 130 LEU A CA 1
ATOM 940 C C . LEU A 1 130 ? -9.123 -2.559 12.188 1.00 98.69 130 LEU A C 1
ATOM 942 O O . LEU A 1 130 ? -9.540 -2.935 13.285 1.00 98.69 130 LEU A O 1
ATOM 946 N N . ARG A 1 131 ? -8.453 -1.409 12.046 1.00 98.75 131 ARG A N 1
ATOM 947 C CA . ARG A 1 131 ? -8.232 -0.474 13.161 1.00 98.75 131 ARG A CA 1
ATOM 948 C C . ARG A 1 131 ? -9.536 0.141 13.652 1.00 98.75 131 ARG A C 1
ATOM 950 O O . ARG A 1 131 ? -9.728 0.240 14.862 1.00 98.75 131 ARG A O 1
ATOM 957 N N . GLU A 1 132 ? -10.423 0.520 12.739 1.00 98.69 132 GLU A N 1
ATOM 958 C CA . GLU A 1 132 ? -11.751 1.039 13.078 1.00 98.69 132 GLU A CA 1
ATOM 959 C C . GLU A 1 132 ? -12.592 -0.014 13.808 1.00 98.69 132 GLU A C 1
ATOM 961 O O . GLU A 1 132 ? -13.165 0.278 14.859 1.00 98.69 132 GLU A O 1
ATOM 966 N N . LEU A 1 133 ? -12.586 -1.261 13.323 1.00 98.62 133 LEU A N 1
ATOM 967 C CA . LEU A 1 133 ? -13.286 -2.374 13.966 1.00 98.62 133 LEU A CA 1
ATOM 968 C C . LEU A 1 133 ? -12.739 -2.653 15.371 1.00 98.62 133 LEU A C 1
ATOM 970 O O . LEU A 1 133 ? -13.511 -2.806 16.314 1.00 98.62 133 LEU A O 1
ATOM 974 N N . LEU A 1 134 ? -11.414 -2.661 15.544 1.00 98.62 134 LEU A N 1
ATOM 975 C CA . LEU A 1 134 ? -10.793 -2.857 16.856 1.00 98.62 134 LEU A CA 1
ATOM 976 C C . LEU A 1 134 ? -11.142 -1.729 17.840 1.00 98.62 134 LEU A C 1
ATOM 978 O O . LEU A 1 134 ? -11.354 -1.988 19.028 1.00 98.62 134 LEU A O 1
ATOM 982 N N . ALA A 1 135 ? -11.204 -0.482 17.369 1.00 98.62 135 ALA A N 1
ATOM 983 C CA . ALA A 1 135 ? -11.599 0.659 18.191 1.00 98.62 135 ALA A CA 1
ATOM 984 C C . ALA A 1 135 ? -13.075 0.569 18.621 1.00 98.62 135 ALA A C 1
ATOM 986 O O . ALA A 1 135 ? -13.390 0.829 19.789 1.00 98.62 135 ALA A O 1
ATOM 987 N N . ALA A 1 136 ? -13.961 0.146 17.714 1.00 98.38 136 ALA A N 1
ATOM 988 C CA . ALA A 1 136 ? -15.367 -0.103 18.020 1.00 98.38 136 ALA A CA 1
ATOM 989 C C . ALA A 1 136 ? -15.521 -1.224 19.061 1.00 98.38 136 ALA A C 1
ATOM 991 O O . ALA A 1 136 ? -16.121 -1.005 20.109 1.00 98.38 136 ALA A O 1
ATOM 992 N N . GLU A 1 137 ? -14.865 -2.368 18.851 1.00 98.56 137 GLU A N 1
ATOM 993 C CA . GLU A 1 137 ? -14.919 -3.516 19.767 1.00 98.56 137 GLU A CA 1
ATOM 994 C C . GLU A 1 137 ? -14.377 -3.168 21.164 1.00 98.56 137 GLU A C 1
ATOM 996 O O . GLU A 1 137 ? -14.928 -3.565 22.191 1.00 98.56 137 GLU A O 1
ATOM 1001 N N . THR A 1 138 ? -13.304 -2.375 21.229 1.00 98.50 138 THR A N 1
ATOM 1002 C CA . THR A 1 138 ? -12.749 -1.895 22.505 1.00 98.50 138 THR A CA 1
ATOM 1003 C C . THR A 1 138 ? -13.746 -1.005 23.249 1.00 98.50 138 THR A C 1
ATOM 1005 O O . THR A 1 138 ? -13.882 -1.118 24.470 1.00 98.50 138 THR A O 1
ATOM 1008 N N . THR A 1 139 ? -14.467 -0.151 22.520 1.00 98.50 139 THR A N 1
ATOM 1009 C CA . THR A 1 139 ? -15.525 0.700 23.079 1.00 98.50 139 THR A CA 1
ATOM 1010 C C . THR A 1 139 ? -16.697 -0.139 23.589 1.00 98.50 139 THR A C 1
ATOM 1012 O O . THR A 1 139 ? -17.129 0.031 24.731 1.00 98.50 139 THR A O 1
ATOM 1015 N N . ASP A 1 140 ? -17.170 -1.095 22.791 1.00 98.38 140 ASP A N 1
ATOM 1016 C CA . ASP A 1 140 ? -18.273 -1.985 23.157 1.00 98.38 140 ASP A CA 1
ATOM 1017 C C . ASP A 1 140 ? -17.931 -2.837 24.379 1.00 98.38 140 ASP A C 1
ATOM 1019 O O . ASP A 1 140 ? -18.735 -2.960 25.308 1.00 98.38 140 ASP A O 1
ATOM 1023 N N . LYS A 1 141 ? -16.698 -3.345 24.448 1.00 98.44 141 LYS A N 1
ATOM 1024 C CA . LYS A 1 141 ? -16.193 -4.066 25.617 1.00 98.44 141 LYS A CA 1
ATOM 1025 C C . LYS A 1 141 ? -16.171 -3.192 26.872 1.00 98.44 141 LYS A C 1
ATOM 1027 O O . LYS A 1 141 ? -16.560 -3.669 27.939 1.00 98.44 141 LYS A O 1
ATOM 1032 N N . ALA A 1 142 ? -15.732 -1.937 26.772 1.00 98.50 142 ALA A N 1
ATOM 1033 C CA . ALA A 1 142 ? -15.738 -1.011 27.905 1.00 98.50 142 ALA A CA 1
ATOM 1034 C C . ALA A 1 142 ? -17.169 -0.742 28.404 1.00 98.50 142 ALA A C 1
ATOM 1036 O O . ALA A 1 142 ? -17.430 -0.811 29.606 1.00 98.50 142 ALA A O 1
ATOM 1037 N N . ASN A 1 143 ? -18.114 -0.537 27.482 1.00 98.38 143 ASN A N 1
ATOM 1038 C CA . ASN A 1 143 ? -19.532 -0.363 27.803 1.00 98.38 143 ASN A CA 1
ATOM 1039 C C . ASN A 1 143 ? -20.133 -1.612 28.468 1.00 98.38 143 ASN A C 1
ATOM 1041 O O . ASN A 1 143 ? -20.864 -1.509 29.457 1.00 98.38 143 ASN A O 1
ATOM 1045 N N . ALA A 1 144 ? -19.810 -2.803 27.957 1.00 98.31 144 ALA A N 1
ATOM 1046 C CA . ALA A 1 144 ? -20.252 -4.066 28.538 1.00 98.31 144 ALA A CA 1
ATOM 1047 C C . ALA A 1 144 ? -19.712 -4.255 29.964 1.00 98.31 144 ALA A C 1
ATOM 1049 O O . ALA A 1 144 ? -20.454 -4.686 30.847 1.00 98.31 144 ALA A O 1
ATOM 1050 N N . LEU A 1 145 ? -18.452 -3.884 30.208 1.00 98.62 145 LEU A N 1
ATOM 1051 C CA . LEU A 1 145 ? -17.832 -3.967 31.528 1.00 98.62 145 LEU A CA 1
ATOM 1052 C C . LEU A 1 145 ? -18.499 -3.012 32.530 1.00 98.62 145 LEU A C 1
ATOM 1054 O O . LEU A 1 145 ? -18.898 -3.455 33.604 1.00 98.62 145 LEU A O 1
ATOM 1058 N N . ALA A 1 146 ? -18.749 -1.757 32.145 1.00 98.44 146 ALA A N 1
ATOM 1059 C CA . ALA A 1 146 ? -19.484 -0.800 32.980 1.00 98.44 146 ALA A CA 1
ATOM 1060 C C . ALA A 1 146 ? -20.911 -1.285 33.319 1.00 98.44 146 ALA A C 1
ATOM 1062 O O . ALA A 1 146 ? -21.409 -1.106 34.437 1.00 98.44 146 ALA A O 1
ATOM 1063 N N . LYS A 1 147 ? 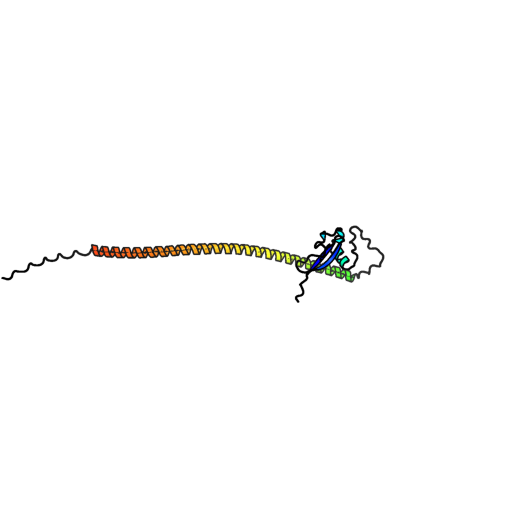-21.578 -1.958 32.370 1.00 98.44 147 LYS A N 1
ATOM 1064 C CA . LYS A 1 147 ? -22.891 -2.577 32.605 1.00 98.44 147 LYS A CA 1
ATOM 1065 C C . LYS A 1 147 ? -22.810 -3.725 33.613 1.00 98.44 147 LYS A C 1
ATOM 1067 O O . LYS A 1 147 ? -23.683 -3.831 34.471 1.00 98.44 147 LYS A O 1
ATOM 1072 N N . VAL A 1 148 ? -21.784 -4.572 33.529 1.00 98.50 148 VAL A N 1
ATOM 1073 C CA . VAL A 1 148 ? -21.558 -5.657 34.498 1.00 98.50 148 VAL A CA 1
ATOM 1074 C C . VAL A 1 148 ? -21.300 -5.098 35.896 1.00 98.50 148 VAL A C 1
ATOM 1076 O O . VAL A 1 148 ? -21.873 -5.610 36.855 1.00 98.50 148 VAL A O 1
ATOM 1079 N N . GLU A 1 149 ? -20.506 -4.036 36.027 1.00 98.62 149 GLU A N 1
ATOM 1080 C CA . GLU A 1 149 ? -20.263 -3.368 37.313 1.00 98.62 149 GLU A CA 1
ATOM 1081 C C . GLU A 1 149 ? -21.562 -2.828 37.925 1.00 98.62 149 GLU A C 1
ATOM 1083 O O . GLU A 1 149 ? -21.844 -3.079 39.097 1.00 98.62 149 GLU A O 1
ATOM 1088 N N . THR A 1 150 ? -22.398 -2.175 37.111 1.00 98.56 150 THR A N 1
ATOM 1089 C CA . THR A 1 150 ? -23.719 -1.679 37.538 1.00 98.56 150 THR A CA 1
ATOM 1090 C C . THR A 1 150 ? -24.616 -2.824 38.011 1.00 98.56 150 THR A C 1
ATOM 1092 O O . THR A 1 150 ? -25.131 -2.787 39.124 1.00 98.56 150 THR A O 1
ATOM 1095 N N . LEU A 1 151 ? -24.744 -3.890 37.212 1.00 98.38 151 LEU A N 1
ATOM 1096 C CA . LEU A 1 151 ? -25.555 -5.059 37.572 1.00 98.38 151 LEU A CA 1
ATOM 1097 C C . LEU A 1 151 ? -25.028 -5.776 38.822 1.00 98.38 151 LEU A C 1
ATOM 1099 O O . LEU A 1 151 ? -25.810 -6.314 39.601 1.00 98.38 151 LEU A O 1
ATOM 1103 N N . THR A 1 152 ? -23.711 -5.775 39.031 1.00 98.69 152 THR A N 1
ATOM 1104 C CA . THR A 1 152 ? -23.087 -6.337 40.236 1.00 98.69 152 THR A CA 1
ATOM 1105 C C . THR A 1 152 ? -23.459 -5.519 41.472 1.00 98.69 152 THR A C 1
ATOM 1107 O O . THR A 1 152 ? -23.808 -6.094 42.503 1.00 98.69 152 THR A O 1
ATOM 1110 N N . ALA A 1 153 ? -23.438 -4.186 41.370 1.00 98.44 153 ALA A N 1
ATOM 1111 C CA . ALA A 1 153 ? -23.869 -3.298 42.447 1.00 98.44 153 ALA A CA 1
ATOM 1112 C C . ALA A 1 153 ? -25.369 -3.454 42.755 1.00 98.44 153 ALA A C 1
ATOM 1114 O O . ALA A 1 153 ? -25.747 -3.573 43.923 1.00 98.44 153 ALA A O 1
ATOM 1115 N N . ASP A 1 154 ? -26.210 -3.532 41.722 1.00 98.50 154 ASP A N 1
ATOM 1116 C CA . ASP A 1 154 ? -27.652 -3.749 41.870 1.00 98.50 154 ASP A CA 1
ATOM 1117 C C . ASP A 1 154 ? -27.959 -5.098 42.533 1.00 98.50 154 ASP A C 1
ATOM 1119 O O . ASP A 1 154 ? -28.799 -5.171 43.430 1.00 98.50 154 ASP A O 1
ATOM 1123 N N . LEU A 1 155 ? -27.245 -6.163 42.150 1.00 98.50 155 LEU A N 1
ATOM 1124 C CA . LEU A 1 155 ? -27.383 -7.482 42.768 1.00 98.50 155 LEU A CA 1
ATOM 1125 C C . LEU A 1 155 ? -26.975 -7.464 44.247 1.00 98.50 155 LEU A C 1
ATOM 1127 O O . LEU A 1 155 ? -27.665 -8.053 45.081 1.00 98.50 155 LEU A O 1
ATOM 1131 N N . ALA A 1 156 ? -25.877 -6.782 44.585 1.00 98.56 156 ALA A N 1
ATOM 1132 C CA . ALA A 1 156 ? -25.438 -6.630 45.970 1.00 98.56 156 ALA A CA 1
ATOM 1133 C C . ALA A 1 156 ? -26.493 -5.892 46.807 1.00 98.56 156 ALA A C 1
ATOM 1135 O O . ALA A 1 156 ? -26.841 -6.346 47.896 1.00 98.56 156 ALA A O 1
ATOM 1136 N N . LYS A 1 157 ? -27.064 -4.807 46.269 1.00 98.44 157 LYS A N 1
ATOM 1137 C CA . LYS A 1 157 ? -28.155 -4.074 46.918 1.00 98.44 157 LYS A CA 1
ATOM 1138 C C . LYS A 1 157 ? -29.396 -4.947 47.106 1.00 98.44 157 LYS A C 1
ATOM 1140 O O . LYS A 1 157 ? -29.888 -5.050 48.222 1.00 98.44 157 LYS A O 1
ATOM 1145 N N . ALA A 1 158 ? -29.858 -5.623 46.055 1.00 98.38 158 ALA A N 1
ATOM 1146 C CA . ALA A 1 158 ? -31.020 -6.508 46.130 1.00 98.38 158 ALA A CA 1
ATOM 1147 C C . ALA A 1 158 ? -30.821 -7.644 47.148 1.00 98.38 158 ALA A C 1
ATOM 1149 O O . ALA A 1 158 ? -31.766 -8.050 47.822 1.00 98.38 158 ALA A O 1
ATOM 1150 N N . THR A 1 159 ? -29.588 -8.139 47.287 1.00 98.62 159 THR A N 1
ATOM 1151 C CA . THR A 1 159 ? -29.232 -9.140 48.301 1.00 98.62 159 THR A CA 1
ATOM 1152 C C . THR A 1 159 ? -29.356 -8.567 49.715 1.00 98.62 159 THR A C 1
ATOM 1154 O O . THR A 1 159 ? -29.937 -9.220 50.579 1.00 98.62 159 THR A O 1
ATOM 1157 N N . THR A 1 160 ? -28.866 -7.346 49.953 1.00 98.56 160 THR A N 1
ATOM 1158 C CA . THR A 1 160 ? -29.039 -6.643 51.236 1.00 98.56 160 THR A CA 1
ATOM 1159 C C . THR A 1 160 ? -30.516 -6.405 51.548 1.00 98.56 160 THR A C 1
ATOM 1161 O O . THR A 1 160 ? -30.974 -6.798 52.619 1.00 98.56 160 THR A O 1
ATOM 1164 N N . ASP A 1 161 ? -31.276 -5.856 50.597 1.00 98.50 161 ASP A N 1
ATOM 1165 C CA . ASP A 1 161 ? -32.709 -5.576 50.751 1.00 98.50 161 ASP A CA 1
ATOM 1166 C C . ASP A 1 161 ? -33.493 -6.862 51.099 1.00 98.50 161 ASP A C 1
ATOM 1168 O O . ASP A 1 161 ? -34.388 -6.851 51.947 1.00 98.50 161 ASP A O 1
ATOM 1172 N N . LEU A 1 162 ? -33.131 -8.002 50.492 1.00 98.44 162 LEU A N 1
ATOM 1173 C CA . LEU A 1 162 ? -33.731 -9.306 50.793 1.00 98.44 162 LEU A CA 1
ATOM 1174 C C . LEU A 1 162 ? -33.428 -9.772 52.227 1.00 98.44 162 LEU A C 1
ATOM 1176 O O . LEU A 1 162 ? -34.323 -10.281 52.904 1.00 98.44 162 LEU A O 1
ATOM 1180 N N . VAL A 1 163 ? -32.188 -9.605 52.697 1.00 98.56 163 VAL A N 1
ATOM 1181 C CA . VAL A 1 163 ? -31.785 -9.954 54.072 1.00 98.56 163 VAL A CA 1
ATOM 1182 C C . VAL A 1 163 ? -32.517 -9.082 55.097 1.00 98.56 163 VAL A C 1
ATOM 1184 O O . VAL A 1 163 ? -33.004 -9.594 56.110 1.00 98.56 163 VAL A O 1
ATOM 1187 N N . GLU A 1 164 ? -32.643 -7.781 54.831 1.00 98.06 164 GLU A N 1
ATOM 1188 C CA . GLU A 1 164 ? -33.389 -6.852 55.685 1.00 98.06 164 GLU A CA 1
ATOM 1189 C C . GLU A 1 164 ? -34.878 -7.214 55.745 1.00 98.06 164 GLU A C 1
ATOM 1191 O O . GLU A 1 164 ? -35.447 -7.315 56.835 1.00 98.06 164 GLU A O 1
ATOM 1196 N N . ALA A 1 165 ? -35.498 -7.493 54.594 1.00 98.00 165 ALA A N 1
ATOM 1197 C CA . ALA A 1 165 ? -36.893 -7.918 54.521 1.00 98.00 165 ALA A CA 1
ATOM 1198 C C . ALA A 1 165 ? -37.138 -9.240 55.270 1.00 98.00 165 ALA A C 1
ATOM 1200 O O . ALA A 1 165 ? -38.135 -9.367 55.983 1.00 98.00 165 ALA A O 1
ATOM 1201 N N . HIS A 1 166 ? -36.220 -10.206 55.154 1.00 98.19 166 HIS A N 1
ATOM 1202 C CA . HIS A 1 166 ? -36.291 -11.465 55.897 1.00 98.19 166 HIS A CA 1
ATOM 1203 C C . HIS A 1 166 ? -36.215 -11.231 57.411 1.00 98.19 166 HIS A C 1
ATOM 1205 O O . HIS A 1 166 ? -37.046 -11.736 58.162 1.00 98.19 166 HIS A O 1
ATOM 1211 N N . THR A 1 167 ? -35.270 -10.401 57.858 1.00 97.88 167 THR A N 1
ATOM 1212 C CA . THR A 1 167 ? -35.106 -10.046 59.277 1.00 97.88 167 THR A CA 1
ATOM 1213 C C . THR A 1 167 ? -36.358 -9.356 59.831 1.00 97.88 167 THR A C 1
ATOM 1215 O O . THR A 1 167 ? -36.823 -9.678 60.925 1.00 97.88 167 THR A O 1
ATOM 1218 N N . ALA A 1 168 ? -36.947 -8.426 59.074 1.00 97.19 168 ALA A N 1
ATOM 1219 C CA . ALA A 1 168 ? -38.182 -7.749 59.463 1.00 97.19 168 ALA A CA 1
ATOM 1220 C C . ALA A 1 168 ? -39.369 -8.723 59.564 1.00 97.19 168 ALA A C 1
ATOM 1222 O O . ALA A 1 168 ? -40.183 -8.616 60.485 1.00 97.19 168 ALA A O 1
ATOM 1223 N N . LEU A 1 169 ? -39.455 -9.697 58.651 1.00 97.12 169 LEU A N 1
ATOM 1224 C CA . LEU A 1 169 ? -40.480 -10.739 58.683 1.00 97.12 169 LEU A CA 1
ATOM 1225 C C . LEU A 1 169 ? -40.347 -11.631 59.927 1.00 97.12 169 LEU A C 1
ATOM 1227 O O . LEU A 1 169 ? -41.351 -11.912 60.584 1.00 97.12 169 LEU A O 1
ATOM 1231 N N . GLU A 1 170 ? -39.129 -12.039 60.289 1.00 96.94 170 GLU A N 1
ATOM 1232 C CA . GLU A 1 170 ? -38.869 -12.807 61.516 1.00 96.94 170 GLU A CA 1
ATOM 1233 C C . GLU A 1 170 ? -39.291 -12.031 62.771 1.00 96.94 170 GLU A C 1
ATOM 1235 O O . GLU A 1 170 ? -39.952 -12.578 63.653 1.00 96.94 170 GLU A O 1
ATOM 1240 N N . GLN A 1 171 ? -38.982 -10.733 62.837 1.00 94.88 171 GLN A N 1
ATOM 1241 C CA . GLN A 1 171 ? -39.386 -9.882 63.959 1.00 94.88 171 GLN A CA 1
ATOM 1242 C C . GLN A 1 171 ? -40.908 -9.714 64.048 1.00 94.88 171 GLN A C 1
ATOM 1244 O O . GLN A 1 171 ? -41.470 -9.776 65.140 1.00 94.88 171 GLN A O 1
ATOM 1249 N N . ALA A 1 172 ? -41.587 -9.530 62.913 1.00 94.62 172 ALA A N 1
ATOM 1250 C CA . ALA A 1 172 ? -43.039 -9.360 62.864 1.00 94.62 172 ALA A CA 1
ATOM 1251 C C . ALA A 1 172 ? -43.815 -10.646 63.201 1.00 94.62 172 ALA A C 1
ATOM 1253 O O . ALA A 1 172 ? -44.964 -10.575 63.636 1.00 94.62 172 ALA A O 1
ATOM 1254 N N . THR A 1 173 ? -43.204 -11.816 62.994 1.00 94.19 173 THR A N 1
ATOM 1255 C CA . THR A 1 173 ? -43.815 -13.133 63.250 1.00 94.19 173 THR A CA 1
ATOM 1256 C C . THR A 1 173 ? -43.406 -13.747 64.590 1.00 94.19 173 THR A C 1
ATOM 1258 O O . THR A 1 173 ? -43.889 -14.826 64.944 1.00 94.19 173 THR A O 1
ATOM 1261 N N . ALA A 1 174 ? -42.565 -13.060 65.368 1.00 90.94 174 ALA A N 1
ATOM 1262 C CA . ALA A 1 174 ? -42.175 -13.503 66.696 1.00 90.94 174 ALA A CA 1
ATOM 1263 C C . ALA A 1 174 ? -43.401 -13.598 67.636 1.00 90.94 174 ALA A C 1
ATOM 1265 O O . ALA A 1 174 ? -44.251 -12.701 67.648 1.00 90.94 174 ALA A O 1
ATOM 1266 N N . PRO A 1 175 ? -43.522 -14.669 68.445 1.00 84.81 175 PRO A N 1
ATOM 1267 C CA . PRO A 1 175 ? -44.642 -14.831 69.365 1.00 84.81 175 PRO A CA 1
ATOM 1268 C C . PRO A 1 175 ? -44.675 -13.699 70.401 1.00 84.81 175 PRO A C 1
ATOM 1270 O O . PRO A 1 175 ? -43.637 -13.299 70.931 1.00 84.81 175 PRO A O 1
ATOM 1273 N N . ALA A 1 176 ? -45.878 -13.198 70.706 1.00 78.00 176 ALA A N 1
ATOM 1274 C CA . ALA A 1 176 ? -46.063 -12.131 71.685 1.00 78.00 176 ALA A CA 1
ATOM 1275 C C . ALA A 1 176 ? -45.451 -12.527 73.043 1.00 78.00 176 ALA A C 1
ATOM 1277 O O . ALA A 1 176 ? -45.645 -13.667 73.485 1.00 78.00 176 ALA A O 1
ATOM 1278 N N . PRO A 1 177 ? -44.732 -11.613 73.722 1.00 72.94 177 PRO A N 1
ATOM 1279 C CA . PRO A 1 177 ? -44.168 -11.905 75.030 1.00 72.94 177 PRO A CA 1
ATOM 1280 C C . PRO A 1 177 ? -45.292 -12.316 75.984 1.00 72.94 177 PRO A C 1
ATOM 1282 O O . PRO A 1 177 ? -46.340 -11.667 76.041 1.00 72.94 177 PRO A O 1
ATOM 1285 N N . ALA A 1 178 ? -45.081 -13.417 76.708 1.00 71.81 178 ALA A N 1
ATOM 1286 C CA . ALA A 1 178 ? -46.046 -13.902 77.684 1.00 71.81 178 ALA A CA 1
ATOM 1287 C C . ALA A 1 178 ? -46.386 -12.770 78.673 1.00 71.81 178 ALA A C 1
ATOM 1289 O O . ALA A 1 178 ? -45.465 -12.088 79.134 1.00 71.81 178 ALA A O 1
ATOM 1290 N N . PRO A 1 179 ? -47.673 -12.542 78.997 1.00 64.88 179 PRO A N 1
ATOM 1291 C CA . PRO A 1 179 ? -48.057 -11.490 79.925 1.00 64.88 179 PRO A CA 1
ATOM 1292 C C . PRO A 1 179 ? -47.363 -11.732 81.264 1.00 64.88 179 PRO A C 1
ATOM 1294 O O . PRO A 1 179 ? -47.562 -12.762 81.907 1.00 64.88 179 PRO A O 1
ATOM 1297 N N . THR A 1 180 ? -46.513 -10.788 81.659 1.00 59.78 180 THR A N 1
ATOM 1298 C CA . THR A 1 180 ? -45.773 -10.839 82.914 1.00 59.78 180 THR A CA 1
ATOM 1299 C C . THR A 1 180 ? -46.775 -10.876 84.066 1.00 59.78 180 THR A C 1
ATOM 1301 O O . THR A 1 180 ? -47.594 -9.964 84.198 1.00 59.78 180 THR A O 1
ATOM 1304 N N . GLU A 1 181 ? -46.736 -11.929 84.889 1.00 59.00 181 GLU A N 1
ATOM 1305 C CA . GLU A 1 181 ? -47.542 -12.001 86.110 1.00 59.00 181 GLU A CA 1
ATOM 1306 C C . GLU A 1 181 ? -47.306 -10.740 86.948 1.00 59.00 181 GLU A C 1
ATOM 1308 O O . GLU A 1 181 ? -46.170 -10.398 87.290 1.00 59.00 181 GLU A O 1
ATOM 1313 N N . ALA A 1 182 ? -48.395 -10.033 87.258 1.00 61.78 182 ALA A N 1
ATOM 1314 C CA . ALA A 1 182 ? -48.358 -8.845 88.094 1.00 61.78 182 ALA A CA 1
ATOM 1315 C C . ALA A 1 182 ? -47.678 -9.174 89.439 1.00 61.78 182 ALA A C 1
ATOM 1317 O O . ALA A 1 182 ? -47.989 -10.208 90.042 1.00 61.78 182 ALA A O 1
ATOM 1318 N N . PRO A 1 183 ? -46.768 -8.317 89.937 1.00 60.16 183 PRO A N 1
ATOM 1319 C CA . PRO A 1 183 ? -46.037 -8.589 91.165 1.00 60.16 183 PRO A CA 1
ATOM 1320 C C . PRO A 1 183 ? -47.019 -8.792 92.324 1.00 60.16 183 PRO A C 1
ATOM 1322 O O . PRO A 1 183 ? -47.809 -7.904 92.652 1.00 60.16 183 PRO A O 1
ATOM 1325 N N . LYS A 1 184 ? -46.973 -9.980 92.946 1.00 61.44 184 LYS A N 1
ATOM 1326 C CA . LYS A 1 184 ? -47.737 -10.278 94.164 1.00 61.44 184 LYS A CA 1
ATOM 1327 C C . LYS A 1 184 ? -47.378 -9.242 95.228 1.00 61.44 184 LYS A C 1
ATOM 1329 O O . LYS A 1 184 ? -46.220 -9.128 95.626 1.00 61.44 184 LYS A O 1
ATOM 1334 N N . ALA A 1 185 ? -48.384 -8.491 95.671 1.00 61.69 185 ALA A N 1
ATOM 1335 C CA . ALA A 1 185 ? -48.244 -7.489 96.719 1.00 61.69 185 ALA A CA 1
ATOM 1336 C C . ALA A 1 185 ? -47.611 -8.106 97.986 1.00 61.69 185 ALA A C 1
ATOM 1338 O O . ALA A 1 185 ? -47.979 -9.224 98.364 1.00 61.69 185 ALA A O 1
ATOM 1339 N N . PRO A 1 186 ? -46.680 -7.404 98.659 1.00 58.69 186 PRO A N 1
ATOM 1340 C CA . PRO A 1 186 ? -46.013 -7.934 99.840 1.00 58.69 186 PRO A CA 1
ATOM 1341 C C . PRO A 1 186 ? -47.017 -8.129 100.982 1.00 58.69 186 PRO A C 1
ATOM 1343 O O . PRO A 1 186 ? -47.758 -7.216 101.355 1.00 58.69 186 PRO A O 1
ATOM 1346 N N . ALA A 1 187 ? -47.033 -9.339 101.542 1.00 58.19 187 ALA A N 1
ATOM 1347 C CA . ALA A 1 187 ? -47.820 -9.673 102.720 1.00 58.19 187 ALA A CA 1
ATOM 1348 C C . ALA A 1 187 ? -47.341 -8.839 103.921 1.00 58.19 187 ALA A C 1
ATOM 1350 O O . ALA A 1 187 ? -46.165 -8.865 104.280 1.00 58.19 187 ALA A O 1
ATOM 1351 N N . LYS A 1 188 ? -48.258 -8.091 104.545 1.00 51.94 188 LYS A N 1
ATOM 1352 C CA . LYS A 1 188 ? -47.993 -7.354 105.787 1.00 51.94 188 LYS A CA 1
ATOM 1353 C C . LYS A 1 188 ? -47.731 -8.346 106.925 1.00 51.94 188 LYS A C 1
ATOM 1355 O O . LYS A 1 188 ? -48.626 -9.113 107.275 1.00 51.94 188 LYS A O 1
ATOM 1360 N N . ALA A 1 189 ? -46.535 -8.305 107.509 1.00 56.41 189 ALA A N 1
ATOM 1361 C CA . ALA A 1 189 ? -46.247 -8.960 108.782 1.00 56.41 189 ALA A CA 1
ATOM 1362 C C . ALA A 1 189 ? -46.872 -8.149 109.935 1.00 56.41 189 ALA A 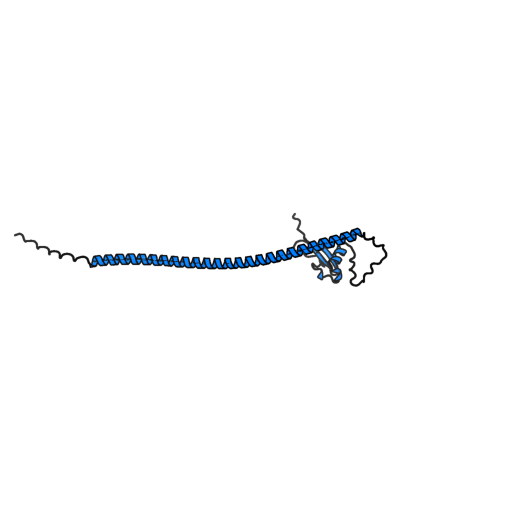C 1
ATOM 1364 O O . ALA A 1 189 ? -46.802 -6.917 109.930 1.00 56.41 189 ALA A O 1
ATOM 1365 N N . LYS A 1 190 ? -47.531 -8.853 110.861 1.00 51.62 190 LYS A N 1
ATOM 1366 C CA . LYS A 1 190 ? -48.091 -8.341 112.121 1.00 51.62 190 LYS A CA 1
ATOM 1367 C C . LYS A 1 190 ? -47.075 -8.472 113.245 1.00 51.62 190 LYS A C 1
ATOM 1369 O O . LYS A 1 190 ? -46.329 -9.474 113.212 1.00 51.62 190 LYS A O 1
#

Radius of gyration: 52.63 Å; chains: 1; bounding box: 91×56×166 Å

Secondary structure (DSSP, 8-state):
-PPP-EEEEEEE-TTS-EEEEEEETTPPPPTT-BSSGGG-SSGGGGSHHHHHHHHTT-------TT------SSS------HHHHHHHHHHHHHHHHHHHHHHHHHHHHHHHHHHHHHHHHHHHHHHHHHHHHHHHHHHHHHHHHHHHHHHHHHHHHHHHHHHHHHHHHHHHHSPPPPPPPPPPPPPPP-

Organism: NCBI:txid1176177

pLDDT: mean 85.46, std 16.72, range [38.75, 98.75]